Protein AF-A0A662M339-F1 (afdb_monomer)

Solvent-accessible surface area (backbone atoms only — not comparable to full-atom values): 14315 Å² total; per-residue (Å²): 111,75,65,61,54,50,52,54,52,52,52,55,53,62,61,65,71,72,78,80,86,76,86,78,78,81,74,83,90,78,71,87,79,79,63,96,84,63,51,62,46,76,46,75,59,43,72,46,66,84,52,94,49,76,92,44,42,73,56,30,72,44,71,45,84,53,46,79,44,78,48,84,68,86,78,83,66,76,61,42,63,67,88,77,40,90,59,43,75,54,50,43,66,75,68,61,62,47,78,69,49,51,51,40,26,27,59,68,73,49,72,90,76,88,90,74,91,72,92,55,83,61,52,63,57,49,53,36,50,75,71,70,43,88,83,85,87,58,71,64,61,56,54,51,51,48,53,52,51,53,50,53,51,52,50,53,44,40,65,74,61,42,45,66,50,50,52,52,51,42,49,54,50,25,53,49,22,48,51,45,36,75,68,45,80,52,69,68,61,22,53,50,20,49,50,44,29,52,54,31,48,52,50,58,49,54,78,65,50,79,58,96,83,60,82,74,88,66,90,77,85,81,80,94,81,76,88,128

Mean predicted aligned error: 14.95 Å

pLDDT: mean 80.79, std 17.43, range [31.91, 96.5]

Foldseek 3Di:
DVVVVVVVVVVVVVVVPPPDDDPPPPDPPDDPDDDPDFQKDKFDWDAADCDPDPVCNVVNPDTDDIDIDRDPDDDADALHDLVPVPCSVVVCVVQVDDPVQVVCCRGPVDGDDDPDDDPDPVVVVVVCVVSVHDDDDDVVSVVVVVVVVVVVVVVVCCVPPNLVVVLVVLVVQLVVLVVQLVPDPDPVSNVVSLVSNVVSVVVLVVSPDDDPPDPVPDDRDHDDDDRD

Nearest PDB structures (foldseek):
  8uc6-assembly2_B  TM=5.275E-01  e=3.591E+00  Homo sapiens
  4wyq-assembly2_D  TM=4.923E-01  e=5.920E+00  Homo sapiens
  8uc6-assembly1_C  TM=3.784E-01  e=5.224E+00  Homo sapiens

Structure (mmCIF, N/CA/C/O backbone):
data_AF-A0A662M339-F1
#
_entry.id   AF-A0A662M339-F1
#
loop_
_atom_site.group_PDB
_atom_site.id
_atom_site.type_symbol
_atom_site.label_atom_id
_atom_site.label_alt_id
_atom_site.label_comp_id
_atom_site.label_asym_id
_atom_site.label_entity_id
_atom_site.label_seq_id
_atom_site.pdbx_PDB_ins_code
_atom_site.Cartn_x
_atom_site.Cartn_y
_atom_site.Cartn_z
_atom_site.occupancy
_atom_site.B_iso_or_equiv
_atom_site.auth_seq_id
_atom_site.auth_comp_id
_atom_site.auth_asym_id
_atom_site.auth_atom_id
_atom_site.pdbx_PDB_model_num
ATOM 1 N N . MET A 1 1 ? -7.269 45.477 -34.936 1.00 54.53 1 MET A N 1
ATOM 2 C CA . MET A 1 1 ? -8.528 44.711 -35.100 1.00 54.53 1 MET A CA 1
ATOM 3 C C . MET A 1 1 ? -8.339 43.196 -35.084 1.00 54.53 1 MET A C 1
ATOM 5 O O . MET A 1 1 ? -9.058 42.550 -34.344 1.00 54.53 1 MET A O 1
ATOM 9 N N . ARG A 1 2 ? -7.387 42.602 -35.823 1.00 56.12 2 ARG A N 1
ATOM 10 C CA . ARG A 1 2 ? -7.238 41.129 -35.873 1.00 56.12 2 ARG A CA 1
ATOM 11 C C . ARG A 1 2 ? -6.727 40.486 -34.565 1.00 56.12 2 ARG A C 1
ATOM 13 O O . ARG A 1 2 ? -7.180 39.404 -34.222 1.00 56.12 2 ARG A O 1
ATOM 20 N N . ASN A 1 3 ? -5.869 41.179 -33.807 1.00 52.38 3 ASN A N 1
ATOM 21 C CA . ASN A 1 3 ? -5.369 40.688 -32.509 1.00 52.38 3 ASN A CA 1
ATOM 22 C C . ASN A 1 3 ? -6.372 40.872 -31.358 1.00 52.38 3 ASN A C 1
ATOM 24 O O . ASN A 1 3 ? -6.465 40.008 -30.500 1.00 52.38 3 ASN A O 1
ATOM 28 N N . GLU A 1 4 ? -7.165 41.945 -31.374 1.00 57.78 4 GLU A N 1
ATOM 29 C CA . GLU A 1 4 ? -8.228 42.195 -30.383 1.00 57.78 4 GLU A CA 1
ATOM 30 C C . GLU A 1 4 ? -9.306 41.099 -30.443 1.00 57.78 4 GLU A C 1
ATOM 32 O O . GLU A 1 4 ? -9.702 40.542 -29.424 1.00 57.78 4 GLU A O 1
ATOM 37 N N . ILE A 1 5 ? -9.712 40.712 -31.659 1.00 64.88 5 ILE A N 1
ATOM 38 C CA . ILE A 1 5 ? -10.701 39.648 -31.881 1.00 64.88 5 ILE A CA 1
ATOM 39 C C . ILE A 1 5 ? -10.140 38.281 -31.462 1.00 64.88 5 ILE A C 1
ATOM 41 O O . ILE A 1 5 ? -10.865 37.483 -30.875 1.00 64.88 5 ILE A O 1
ATOM 45 N N . ALA A 1 6 ? -8.851 38.019 -31.703 1.00 62.41 6 ALA A N 1
ATOM 46 C CA . ALA A 1 6 ? -8.208 36.769 -31.298 1.00 62.41 6 ALA A CA 1
ATOM 47 C C . ALA A 1 6 ? -8.104 36.631 -29.769 1.00 62.41 6 ALA A C 1
ATOM 49 O O . ALA A 1 6 ? -8.348 35.550 -29.242 1.00 62.41 6 ALA A O 1
ATOM 50 N N . VAL A 1 7 ? -7.810 37.721 -29.052 1.00 65.19 7 VAL A N 1
ATOM 51 C CA . VAL A 1 7 ? -7.752 37.730 -27.580 1.00 65.19 7 VAL A CA 1
ATOM 52 C C . VAL A 1 7 ? -9.146 37.536 -26.972 1.00 65.19 7 VAL A C 1
ATOM 54 O O . VAL A 1 7 ? -9.300 36.754 -26.037 1.00 65.19 7 VAL A O 1
ATOM 57 N N . ILE A 1 8 ? -10.181 38.154 -27.548 1.00 63.94 8 ILE A N 1
ATOM 58 C CA . ILE A 1 8 ? -11.574 37.970 -27.105 1.00 63.94 8 ILE A CA 1
ATOM 59 C C . ILE A 1 8 ? -12.057 36.530 -27.360 1.00 63.94 8 ILE A C 1
ATOM 61 O O . ILE A 1 8 ? -12.742 35.951 -26.512 1.00 63.94 8 ILE A O 1
ATOM 65 N N . LEU A 1 9 ? -11.659 35.909 -28.478 1.00 57.88 9 LEU A N 1
ATOM 66 C CA . LEU A 1 9 ? -11.984 34.506 -28.763 1.00 57.88 9 LEU A CA 1
ATOM 67 C C . LEU A 1 9 ? -11.265 33.538 -27.804 1.00 57.88 9 LEU A C 1
ATOM 69 O O . LEU A 1 9 ? -11.842 32.544 -27.375 1.00 57.88 9 LEU A O 1
ATOM 73 N N . LEU A 1 10 ? -10.019 33.842 -27.422 1.00 53.94 10 LEU A N 1
ATOM 74 C CA . LEU A 1 10 ? -9.241 33.000 -26.508 1.00 53.94 10 LEU A CA 1
ATOM 75 C C . LEU A 1 10 ? -9.761 33.082 -25.063 1.00 53.94 10 LEU A C 1
ATOM 77 O O . LEU A 1 10 ? -9.823 32.067 -24.375 1.00 53.94 10 LEU A O 1
ATOM 81 N N . ILE A 1 11 ? -10.200 34.266 -24.621 1.00 58.00 11 ILE A N 1
ATOM 82 C CA . ILE A 1 11 ? -10.791 34.468 -23.287 1.00 58.00 11 ILE A CA 1
ATOM 83 C C . ILE A 1 11 ? -12.167 33.790 -23.185 1.00 58.00 11 ILE A C 1
ATOM 85 O O . ILE A 1 11 ? -12.478 33.183 -22.163 1.00 58.00 11 ILE A O 1
ATOM 89 N N . THR A 1 12 ? -12.978 33.822 -24.247 1.00 56.16 12 THR A N 1
ATOM 90 C CA . THR A 1 12 ? -14.296 33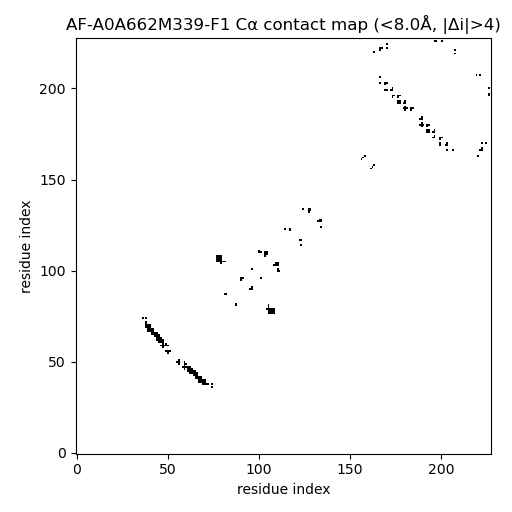.157 -24.256 1.00 56.16 12 THR A CA 1
ATOM 91 C C . THR A 1 12 ? -14.192 31.629 -24.288 1.00 56.16 12 THR A C 1
ATOM 93 O O . THR A 1 12 ? -14.999 30.957 -23.648 1.00 56.16 12 THR A O 1
ATOM 96 N N . ILE A 1 13 ? -13.161 31.072 -24.931 1.00 54.50 13 ILE A N 1
ATOM 97 C CA . ILE A 1 13 ? -12.879 29.627 -24.898 1.00 54.50 13 ILE A CA 1
ATOM 98 C C . ILE A 1 13 ? -12.344 29.192 -23.521 1.00 54.50 13 ILE A C 1
ATOM 100 O O . ILE A 1 13 ? -12.753 28.145 -23.024 1.00 54.50 13 ILE A O 1
ATOM 104 N N . LEU A 1 14 ? -11.508 30.007 -22.862 1.00 46.34 14 LEU A N 1
ATOM 105 C CA . LEU A 1 14 ? -10.947 29.677 -21.543 1.00 46.34 14 LEU A CA 1
ATOM 106 C C . LEU A 1 14 ? -11.997 29.719 -20.415 1.00 46.34 14 LEU A C 1
ATOM 108 O O . LEU A 1 14 ? -11.935 28.916 -19.488 1.00 46.34 14 LEU A O 1
ATOM 112 N N . VAL A 1 15 ? -12.994 30.608 -20.505 1.00 46.78 15 VAL A N 1
ATOM 113 C CA . VAL A 1 15 ? -14.100 30.685 -19.527 1.00 46.78 15 VAL A CA 1
ATOM 114 C C . VAL A 1 15 ? -15.151 29.585 -19.764 1.00 46.78 15 VAL A C 1
ATOM 116 O O . VAL A 1 15 ? -15.800 29.138 -18.819 1.00 46.78 15 VAL A O 1
ATOM 119 N N . GLY A 1 16 ? -15.283 29.082 -20.998 1.00 40.53 16 GLY A N 1
ATOM 120 C CA . GLY A 1 16 ? -16.224 28.011 -21.349 1.00 40.53 16 GLY A CA 1
ATOM 121 C C . GLY A 1 16 ? -15.855 26.621 -20.815 1.00 40.53 16 GLY A C 1
ATOM 122 O O . GLY A 1 16 ? -16.734 25.777 -20.656 1.00 40.53 16 GLY A O 1
ATOM 123 N N . THR A 1 17 ? -14.583 26.370 -20.488 1.00 43.75 17 THR A N 1
ATOM 124 C CA . THR A 1 17 ? -14.111 25.048 -20.028 1.00 43.75 17 THR A CA 1
ATOM 125 C C . THR A 1 17 ? -14.077 24.868 -18.508 1.00 43.75 17 THR A C 1
ATOM 127 O O . THR A 1 17 ? -13.712 23.796 -18.032 1.00 43.75 17 THR A O 1
ATOM 130 N N . SER A 1 18 ? -14.485 25.870 -17.724 1.00 36.75 18 SER A N 1
ATOM 131 C CA . SER A 1 18 ? -14.432 25.812 -16.251 1.00 36.75 18 SER A CA 1
ATOM 132 C C . SER A 1 18 ? -15.782 25.548 -15.574 1.00 36.75 18 SER A C 1
ATOM 134 O O . SER A 1 18 ? -15.865 25.587 -14.350 1.00 36.75 18 SER A O 1
ATOM 136 N N . ILE A 1 19 ? -16.837 25.232 -16.335 1.00 44.91 19 ILE A N 1
ATOM 137 C CA . ILE A 1 19 ? -18.172 24.933 -15.791 1.00 44.91 19 ILE A CA 1
ATOM 138 C C . ILE A 1 19 ? -18.569 23.494 -16.139 1.00 44.91 19 ILE A C 1
ATOM 140 O O . ILE A 1 19 ? -19.488 23.227 -16.906 1.00 44.91 19 ILE A O 1
ATOM 144 N N . SER A 1 20 ? -17.847 22.520 -15.598 1.00 46.12 20 SER A N 1
ATOM 145 C CA . SER A 1 20 ? -18.330 21.139 -15.517 1.00 46.12 20 SER A CA 1
ATOM 146 C C . SER A 1 20 ? -17.750 20.499 -14.272 1.00 46.12 20 SER A C 1
ATOM 148 O O . SER A 1 20 ? -16.651 19.956 -14.276 1.00 46.12 20 SER A O 1
ATOM 150 N N . GLY A 1 21 ? -18.495 20.631 -13.179 1.00 37.91 21 GLY A N 1
ATOM 151 C CA . GLY A 1 21 ? -18.088 20.082 -11.893 1.00 37.91 21 GLY A CA 1
ATOM 152 C C . GLY A 1 21 ? -18.953 20.485 -10.706 1.00 37.91 21 GLY A C 1
ATOM 153 O O . GLY A 1 21 ? -18.465 20.422 -9.589 1.00 37.91 21 GLY A O 1
ATOM 154 N N . CYS A 1 22 ? -20.213 20.877 -10.908 1.00 33.88 22 CYS A N 1
ATOM 155 C CA . CYS A 1 22 ? -21.191 20.890 -9.823 1.00 33.88 22 CYS A CA 1
ATOM 156 C C . CYS A 1 22 ? -22.258 19.852 -10.160 1.00 33.88 22 CYS A C 1
ATOM 158 O O . CYS A 1 22 ? -23.124 20.092 -11.000 1.00 33.88 22 CYS A O 1
ATOM 160 N N . ILE A 1 23 ? -22.191 18.684 -9.518 1.00 38.06 23 ILE A N 1
ATOM 161 C CA . ILE A 1 23 ? -23.363 17.815 -9.404 1.00 38.06 23 ILE A CA 1
ATOM 162 C C . ILE A 1 23 ? -24.330 18.577 -8.500 1.00 38.06 23 ILE A C 1
ATOM 164 O O . ILE A 1 23 ? -24.161 18.624 -7.284 1.00 38.06 23 ILE A O 1
ATOM 168 N N . GLN A 1 24 ? -25.306 19.253 -9.102 1.00 34.62 24 GLN A N 1
ATOM 169 C CA . GLN A 1 24 ? -26.370 19.904 -8.355 1.00 34.62 24 GLN A CA 1
ATOM 170 C C . GLN A 1 24 ? -27.294 18.805 -7.825 1.00 34.62 24 GLN A C 1
ATOM 172 O O . GLN A 1 24 ? -28.161 18.298 -8.537 1.00 34.62 24 GLN A O 1
ATOM 177 N N . GLN A 1 25 ? -27.082 18.402 -6.576 1.00 38.19 25 GLN A N 1
ATOM 178 C CA . GLN A 1 25 ? -27.980 17.495 -5.880 1.00 38.19 25 GLN A CA 1
ATOM 179 C C . GLN A 1 25 ? -29.257 18.277 -5.552 1.00 38.19 25 GLN A C 1
ATOM 181 O O . GLN A 1 25 ? -29.321 19.030 -4.581 1.00 38.19 25 GLN A O 1
ATOM 186 N N . LYS A 1 26 ? -30.271 18.169 -6.414 1.00 31.98 26 LYS A N 1
ATOM 187 C CA . LYS A 1 26 ? -31.590 18.747 -6.152 1.00 31.98 26 LYS A CA 1
ATOM 188 C C . LYS A 1 26 ? -32.323 17.828 -5.172 1.00 31.98 26 LYS A C 1
ATOM 190 O O . LYS A 1 26 ? -33.125 16.998 -5.578 1.00 31.98 26 LYS A O 1
ATOM 195 N N . GLY A 1 27 ? -31.990 17.944 -3.888 1.00 35.44 27 GLY A N 1
ATOM 196 C CA . GLY A 1 27 ? -32.821 17.396 -2.822 1.00 35.44 27 GLY A CA 1
ATOM 197 C C . GLY A 1 27 ? -34.130 18.177 -2.784 1.00 35.44 27 GLY A C 1
ATOM 198 O O . GLY A 1 27 ? -34.115 19.396 -2.610 1.00 35.44 27 GLY A O 1
ATOM 199 N N . GLU A 1 28 ? -35.257 17.504 -2.997 1.00 31.91 28 GLU A N 1
ATOM 200 C CA . GLU A 1 28 ? -36.572 18.082 -2.736 1.00 31.91 28 GLU A CA 1
ATOM 201 C C . GLU A 1 28 ? -36.688 18.377 -1.234 1.00 31.91 28 GLU A C 1
ATOM 203 O O . GLU A 1 28 ? -36.902 17.491 -0.410 1.00 31.91 28 GLU A O 1
ATOM 208 N N . THR A 1 29 ? -36.522 19.644 -0.856 1.00 36.31 29 THR A N 1
ATOM 209 C CA . THR A 1 29 ? -36.842 20.160 0.477 1.00 36.31 29 THR A CA 1
ATOM 210 C C . THR A 1 29 ? -38.359 20.275 0.615 1.00 36.31 29 THR A C 1
ATOM 212 O O . THR A 1 29 ? -38.948 21.344 0.484 1.00 36.31 29 THR A O 1
ATOM 215 N N . GLY A 1 30 ? -39.007 19.136 0.848 1.00 36.47 30 GLY A N 1
ATOM 216 C CA . GLY A 1 30 ? -40.461 19.016 0.932 1.00 36.47 30 GLY A CA 1
ATOM 217 C C . GLY A 1 30 ? -40.920 18.089 2.051 1.00 36.47 30 GLY A C 1
ATOM 218 O O . GLY A 1 30 ? -41.736 17.209 1.820 1.00 36.47 30 GLY A O 1
ATOM 219 N N . GLY A 1 31 ? -40.404 18.261 3.267 1.00 32.22 31 GLY A N 1
ATOM 220 C CA . GLY A 1 31 ? -40.877 17.523 4.437 1.00 32.22 31 GLY A CA 1
ATOM 221 C C . GLY A 1 31 ? -40.271 18.087 5.713 1.00 32.22 31 GLY A C 1
ATOM 222 O O . GLY A 1 31 ? -39.065 18.302 5.784 1.00 32.22 31 GLY A O 1
ATOM 223 N N . LYS A 1 32 ? -41.110 18.381 6.712 1.00 38.34 32 LYS A N 1
ATOM 224 C CA . LYS A 1 32 ? -40.668 18.831 8.038 1.00 38.34 32 LYS A CA 1
ATOM 225 C C . LYS A 1 32 ? -39.645 17.831 8.584 1.00 38.34 32 LYS A C 1
ATOM 227 O O . LYS A 1 32 ? -39.992 16.673 8.783 1.00 38.34 32 LYS A O 1
ATOM 232 N N . ILE A 1 33 ? -38.421 18.292 8.826 1.00 36.72 33 ILE A N 1
ATOM 233 C CA . ILE A 1 33 ? -37.365 17.519 9.487 1.00 36.72 33 ILE A CA 1
ATOM 234 C C . ILE A 1 33 ? -37.863 17.187 10.902 1.00 36.72 33 ILE A C 1
ATOM 236 O O . ILE A 1 33 ? -38.062 18.122 11.686 1.00 36.72 33 ILE A O 1
ATOM 240 N N . PRO A 1 34 ? -38.097 15.913 11.269 1.00 37.97 34 PRO A N 1
ATOM 241 C CA . PRO A 1 34 ? -38.247 15.563 12.663 1.00 37.97 34 PRO A CA 1
ATOM 242 C C . PRO A 1 34 ? -36.867 15.639 13.313 1.00 37.97 34 PRO A C 1
ATOM 244 O O . PRO A 1 34 ? -35.861 15.151 12.801 1.00 37.97 34 PRO A O 1
ATOM 247 N N . VAL A 1 35 ? -36.868 16.343 14.431 1.00 39.88 35 VAL A N 1
ATOM 248 C CA . VAL A 1 35 ? -35.756 16.625 15.328 1.00 39.88 35 VAL A CA 1
ATOM 249 C C . VAL A 1 35 ? -35.131 15.324 15.851 1.00 39.88 35 VAL A C 1
ATOM 251 O O . VAL A 1 35 ? -35.807 14.300 15.951 1.00 39.88 35 VAL A O 1
ATOM 254 N N . PHE A 1 36 ? -33.843 15.399 16.212 1.00 38.44 36 PHE A N 1
ATOM 255 C CA . PHE A 1 36 ? -33.143 14.459 17.097 1.00 38.44 36 PHE A CA 1
ATOM 256 C C . PHE A 1 36 ? -34.113 13.780 18.086 1.00 38.44 36 PHE A C 1
ATOM 258 O O . PHE A 1 36 ? -34.711 14.457 18.921 1.00 38.44 36 PHE A O 1
ATOM 265 N N . GLY A 1 37 ? -34.278 12.455 17.979 1.00 49.56 37 GLY A N 1
ATOM 266 C CA . GLY A 1 37 ? -35.082 11.658 18.918 1.00 49.56 37 GLY A CA 1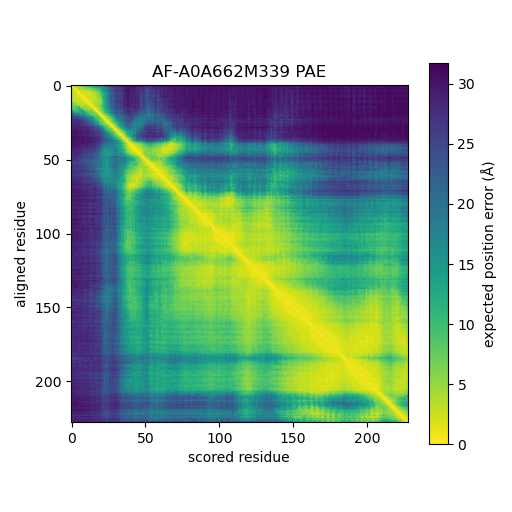
ATOM 267 C C . GLY A 1 37 ? -36.099 10.691 18.301 1.00 49.56 37 GLY A C 1
ATOM 268 O O . GLY A 1 37 ? -36.548 9.783 18.994 1.00 49.56 37 GLY A O 1
ATOM 269 N N . SER A 1 38 ? -36.443 10.805 17.015 1.00 53.03 38 SER A N 1
ATOM 270 C CA . SER A 1 38 ? -37.170 9.736 16.312 1.00 53.03 38 SER A CA 1
ATOM 271 C C . SER A 1 38 ? -36.162 8.754 15.718 1.00 53.03 38 SER A C 1
ATOM 273 O O . SER A 1 38 ? -35.329 9.177 14.921 1.00 53.03 38 SER A O 1
ATOM 275 N N . GLY A 1 39 ? -36.243 7.460 16.044 1.00 61.41 39 GLY A N 1
ATOM 276 C CA . GLY A 1 39 ? -35.391 6.393 15.486 1.00 61.41 39 GLY A CA 1
ATOM 277 C C . GLY A 1 39 ? -35.563 6.156 13.976 1.00 61.41 39 GLY A C 1
ATOM 278 O O . GLY A 1 39 ? -35.281 5.082 13.466 1.00 61.41 39 GLY A O 1
ATOM 279 N N . LEU A 1 40 ? -36.063 7.134 13.235 1.00 68.69 40 LEU A N 1
ATOM 280 C CA . LEU A 1 40 ? -36.396 7.023 11.831 1.00 68.69 40 LEU A CA 1
ATOM 281 C C . LEU A 1 40 ? -35.148 7.329 10.994 1.00 68.69 40 LEU A C 1
ATOM 283 O O . LEU A 1 40 ? -34.689 8.469 10.940 1.00 68.69 40 LEU A O 1
ATOM 287 N N . ILE A 1 41 ? -34.590 6.307 10.351 1.00 75.31 41 ILE A N 1
ATOM 288 C CA . ILE A 1 41 ? -33.499 6.445 9.386 1.00 75.31 41 ILE A CA 1
ATOM 289 C C . ILE A 1 41 ? -34.139 6.597 8.006 1.00 75.31 41 ILE A C 1
ATOM 291 O O . ILE A 1 41 ? -34.857 5.710 7.546 1.00 75.31 41 ILE A O 1
ATOM 295 N N . ILE A 1 42 ? -33.891 7.734 7.354 1.00 82.06 42 ILE A N 1
ATOM 296 C CA . ILE A 1 42 ? -34.410 8.036 6.016 1.00 82.06 42 ILE A CA 1
ATOM 297 C C . ILE A 1 42 ? -33.258 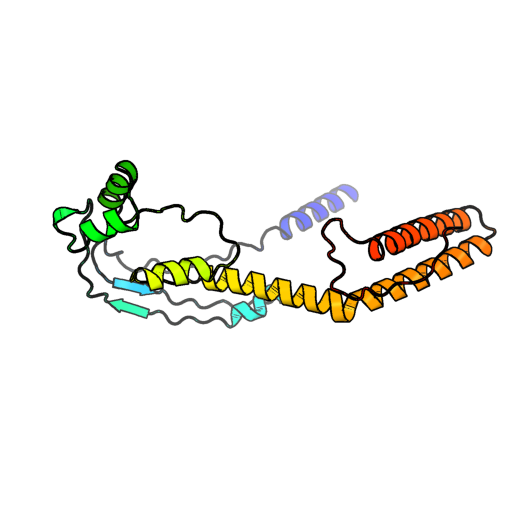7.937 5.019 1.00 82.06 42 ILE A C 1
ATOM 299 O O . ILE A 1 42 ? -32.397 8.818 4.953 1.00 82.06 42 ILE A O 1
ATOM 303 N N . ILE A 1 43 ? -33.257 6.869 4.228 1.00 84.12 43 ILE A N 1
ATOM 304 C CA . ILE A 1 43 ? -32.373 6.709 3.078 1.00 84.12 43 ILE A CA 1
ATOM 305 C C . ILE A 1 43 ? -33.098 7.313 1.881 1.00 84.12 43 ILE A C 1
ATOM 307 O O . ILE A 1 43 ? -34.110 6.794 1.413 1.00 84.12 43 ILE A O 1
ATOM 311 N N . HIS A 1 44 ? -32.602 8.448 1.401 1.00 84.31 44 HIS A N 1
ATOM 312 C CA . HIS A 1 44 ? -33.204 9.124 0.259 1.00 84.31 44 HIS A CA 1
ATOM 313 C C . HIS A 1 44 ? -32.896 8.351 -1.031 1.00 84.31 44 HIS A C 1
ATOM 315 O O . HIS A 1 44 ? -31.769 7.872 -1.190 1.00 84.31 44 HIS A O 1
ATOM 321 N N . PRO A 1 45 ? -33.857 8.247 -1.966 1.00 86.00 45 PRO A N 1
ATOM 322 C CA . PRO A 1 45 ? -33.592 7.638 -3.259 1.00 86.00 45 PRO A CA 1
ATOM 323 C C . PRO A 1 45 ? -32.518 8.438 -4.000 1.00 86.00 45 PRO A C 1
ATOM 325 O O . PRO A 1 45 ? -32.525 9.672 -3.995 1.00 86.00 45 PRO A O 1
ATOM 328 N N . VAL A 1 46 ? -31.610 7.732 -4.668 1.00 84.31 46 VAL A N 1
ATOM 329 C CA . VAL A 1 46 ? -30.573 8.343 -5.503 1.00 84.31 46 VAL A CA 1
ATOM 330 C C . VAL A 1 46 ? -30.678 7.754 -6.896 1.00 84.31 46 VAL A C 1
ATOM 332 O O . VAL A 1 46 ? -30.403 6.576 -7.105 1.00 84.31 46 VAL A O 1
ATOM 335 N N . ASN A 1 47 ? -31.034 8.601 -7.858 1.00 80.25 47 ASN A N 1
ATOM 336 C CA . ASN A 1 47 ? -30.966 8.269 -9.274 1.00 80.25 47 ASN A CA 1
ATOM 337 C C . ASN A 1 47 ? -29.886 9.132 -9.912 1.00 80.25 47 ASN A C 1
ATOM 339 O O . ASN A 1 47 ? -29.991 10.362 -9.924 1.00 80.25 47 ASN A O 1
ATOM 343 N N . ALA A 1 48 ? -28.852 8.493 -10.450 1.00 76.88 48 ALA A N 1
ATOM 344 C CA . ALA A 1 48 ? -27.897 9.200 -11.282 1.00 76.88 48 ALA A CA 1
ATOM 345 C C . ALA A 1 48 ? -28.570 9.650 -12.590 1.00 76.88 48 ALA A C 1
ATOM 347 O O . ALA A 1 48 ? -29.421 8.958 -13.149 1.00 76.88 48 ALA A O 1
ATOM 348 N N . THR A 1 49 ? -28.207 10.835 -13.080 1.00 73.19 49 THR A N 1
ATOM 349 C CA . THR A 1 49 ? -28.692 11.330 -14.373 1.00 73.19 49 THR A CA 1
ATOM 350 C C . THR A 1 49 ? -27.792 10.828 -15.499 1.00 73.19 49 THR A C 1
ATOM 352 O O . THR A 1 49 ? -26.586 10.641 -15.324 1.00 73.19 49 THR A O 1
ATOM 355 N N . CYS A 1 50 ? -28.386 10.579 -16.668 1.00 64.62 50 CYS A N 1
ATOM 356 C CA . CYS A 1 50 ? -27.646 10.175 -17.860 1.00 64.62 50 CYS A CA 1
ATOM 357 C C . CYS A 1 50 ? -26.613 11.246 -18.230 1.00 64.62 50 CYS A C 1
ATOM 359 O O . CYS A 1 50 ? -26.913 12.439 -18.242 1.00 64.62 50 CYS A O 1
ATOM 361 N N . THR A 1 51 ? -25.399 10.811 -18.552 1.00 74.69 51 THR A N 1
ATOM 362 C CA . THR A 1 51 ? -24.269 11.687 -18.869 1.00 74.69 51 THR A CA 1
ATOM 363 C C . THR A 1 51 ? -23.634 11.259 -20.182 1.00 74.69 51 THR A C 1
ATOM 365 O O . THR A 1 51 ? -23.393 10.076 -20.411 1.00 74.69 51 THR A O 1
ATOM 368 N N . SER A 1 52 ? -23.363 12.228 -21.055 1.00 77.00 52 SER A N 1
ATOM 369 C CA . SER A 1 52 ? -22.615 12.020 -22.299 1.00 77.00 52 SER A CA 1
ATOM 370 C C . SER A 1 52 ? -21.106 11.903 -22.064 1.00 77.00 52 SER A C 1
ATOM 372 O O . SER A 1 52 ? -20.360 11.600 -22.993 1.00 77.00 52 SER A O 1
ATOM 374 N N . ASN A 1 53 ? -20.639 12.136 -20.832 1.00 80.00 53 ASN A N 1
ATOM 375 C CA . ASN A 1 53 ? -19.234 12.008 -20.481 1.00 80.00 53 ASN A CA 1
ATOM 376 C C . ASN A 1 53 ? -18.906 10.537 -20.147 1.00 80.00 53 ASN A C 1
ATOM 378 O O . ASN A 1 53 ? -19.409 10.016 -19.145 1.00 80.00 53 ASN A O 1
ATOM 382 N N . PRO A 1 54 ? -18.022 9.874 -20.920 1.00 79.31 54 PRO A N 1
ATOM 383 C CA . PRO A 1 54 ? -17.719 8.453 -20.750 1.00 79.31 54 PRO A CA 1
ATOM 384 C C . PRO A 1 54 ? -17.146 8.115 -19.367 1.00 79.31 54 PRO A C 1
ATOM 386 O O . PRO A 1 54 ? -17.374 7.014 -18.872 1.00 79.31 54 PRO A O 1
ATOM 389 N N . LYS A 1 55 ? -16.488 9.069 -18.690 1.00 77.69 55 LYS A N 1
ATOM 390 C CA . LYS A 1 55 ? -15.976 8.892 -17.321 1.00 77.69 55 LYS A CA 1
ATOM 391 C C . LYS A 1 55 ? -17.084 8.570 -16.311 1.00 77.69 55 LYS A C 1
ATOM 393 O O . LYS A 1 55 ? -16.838 7.877 -15.331 1.00 77.69 55 LYS A O 1
ATOM 398 N N . TYR A 1 56 ? -18.295 9.071 -16.544 1.00 81.56 56 TYR A N 1
ATOM 399 C CA . TYR A 1 56 ? -19.432 8.931 -15.633 1.00 81.56 56 TYR A CA 1
ATOM 400 C 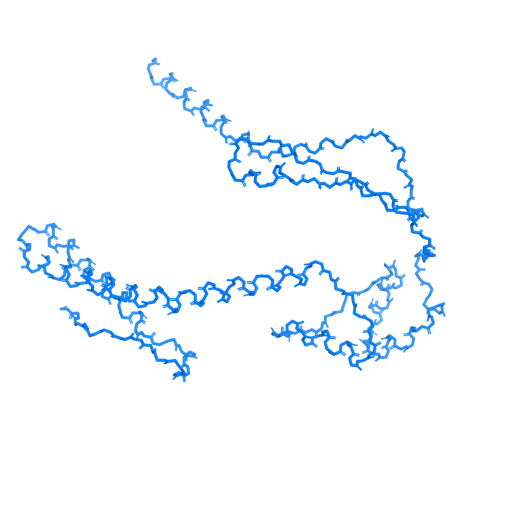C . TYR A 1 56 ? -20.510 7.975 -16.168 1.00 81.56 56 TYR A C 1
ATOM 402 O O . TYR A 1 56 ? -21.561 7.829 -15.546 1.00 81.56 56 TYR A O 1
ATOM 410 N N . ALA A 1 57 ? -20.256 7.294 -17.292 1.00 81.69 57 ALA A N 1
ATOM 411 C CA . ALA A 1 57 ? -21.225 6.406 -17.931 1.00 81.69 57 ALA A CA 1
ATOM 412 C C . ALA A 1 57 ? -21.691 5.283 -16.991 1.00 81.69 57 ALA A C 1
ATOM 414 O O . ALA A 1 57 ? -22.887 5.034 -16.886 1.00 81.69 57 ALA A O 1
ATOM 415 N N . ILE A 1 58 ? -20.776 4.663 -16.238 1.00 80.25 58 ILE A N 1
ATOM 416 C CA . ILE A 1 58 ? -21.121 3.604 -15.273 1.00 80.25 58 ILE A CA 1
ATOM 417 C C . ILE A 1 58 ? -21.967 4.159 -14.121 1.00 80.25 58 ILE A C 1
ATOM 419 O O . ILE A 1 58 ? -22.956 3.543 -13.731 1.00 80.25 58 ILE A O 1
ATOM 423 N N . ALA A 1 59 ? -21.629 5.350 -13.620 1.00 81.06 59 ALA A N 1
ATOM 424 C CA . ALA A 1 59 ? -22.375 5.983 -12.538 1.00 81.06 59 ALA A CA 1
ATOM 425 C C . ALA A 1 59 ? -23.830 6.274 -12.936 1.00 81.06 59 ALA A C 1
ATOM 427 O O . ALA A 1 59 ? -24.703 6.218 -12.081 1.00 81.06 59 ALA A O 1
ATOM 428 N N . SER A 1 60 ? -24.107 6.517 -14.224 1.00 83.19 60 SER A N 1
ATOM 429 C CA . SER A 1 60 ? -25.465 6.782 -14.721 1.00 83.19 60 SER A CA 1
ATOM 430 C C . SER A 1 60 ? -26.437 5.603 -14.585 1.00 83.19 60 SER A C 1
ATOM 432 O O . SER A 1 60 ? -27.647 5.812 -14.590 1.00 83.19 60 SER A O 1
ATOM 434 N N . TYR A 1 61 ? -25.921 4.382 -14.407 1.00 81.81 61 TYR A N 1
ATOM 435 C CA . TYR A 1 61 ? -26.730 3.186 -14.156 1.00 81.81 61 TYR A CA 1
ATOM 436 C C . TYR A 1 61 ? -27.011 2.950 -12.666 1.00 81.81 61 TYR A C 1
ATOM 438 O O . TYR A 1 61 ? -27.760 2.036 -12.325 1.00 81.81 61 TYR A O 1
ATOM 446 N N . TYR A 1 62 ? -26.420 3.746 -11.768 1.00 85.50 62 TYR A N 1
ATOM 447 C CA . TYR A 1 62 ? -26.653 3.610 -10.335 1.00 85.50 62 TYR A CA 1
A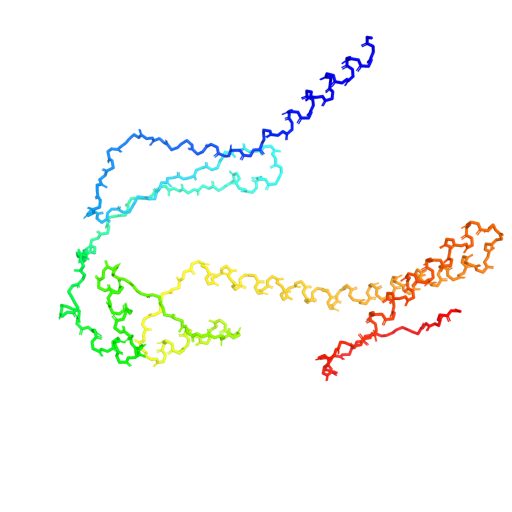TOM 448 C C . TYR A 1 62 ? -28.052 4.115 -9.964 1.00 85.50 62 TYR A C 1
ATOM 450 O O . TYR A 1 62 ? -28.384 5.292 -10.151 1.00 85.50 62 TYR A O 1
ATOM 458 N N . LYS A 1 63 ? -28.855 3.208 -9.406 1.00 86.19 63 LYS A N 1
ATOM 459 C CA . LYS A 1 63 ? -30.183 3.477 -8.861 1.00 86.19 63 LYS A CA 1
ATOM 460 C C . LYS A 1 63 ? -30.247 2.929 -7.439 1.00 86.19 63 LYS A C 1
ATOM 462 O O . LYS A 1 63 ? -30.069 1.729 -7.239 1.00 86.19 63 LYS A O 1
ATOM 467 N N . LEU A 1 64 ? -30.529 3.799 -6.478 1.00 86.50 64 LEU A N 1
ATOM 468 C CA . LEU A 1 64 ? -30.842 3.430 -5.103 1.00 86.50 64 LEU A CA 1
ATOM 469 C C . LEU A 1 64 ? -32.308 3.756 -4.839 1.00 86.50 64 LEU A C 1
ATOM 471 O O . LEU A 1 64 ? -32.723 4.913 -4.949 1.00 86.50 64 LEU A O 1
ATOM 475 N N . GLU A 1 65 ? -33.091 2.739 -4.494 1.00 87.31 65 GLU A N 1
ATOM 476 C CA . GLU A 1 65 ? -34.454 2.949 -4.017 1.00 87.31 65 GLU A CA 1
ATOM 477 C C . GLU A 1 65 ? -34.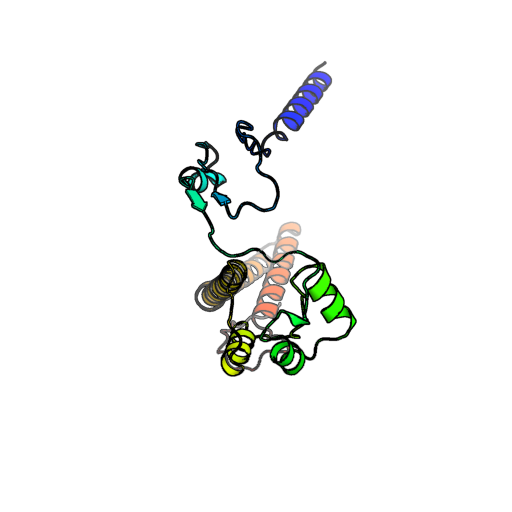394 3.474 -2.583 1.00 87.31 65 GLU A C 1
ATOM 479 O O . GLU A 1 65 ? -33.597 3.009 -1.771 1.00 87.31 65 GLU A O 1
ATOM 484 N N . GLY A 1 66 ? -35.171 4.518 -2.300 1.00 86.81 66 GLY A N 1
ATOM 485 C CA . GLY A 1 66 ? -35.199 5.107 -0.970 1.00 86.81 66 GLY A CA 1
ATOM 486 C C . GLY A 1 66 ? -35.893 4.173 0.009 1.00 86.81 66 GLY A C 1
ATOM 487 O O . GLY A 1 66 ? -36.911 3.569 -0.328 1.00 86.81 66 GLY A O 1
ATOM 488 N N . GLU A 1 67 ? -35.377 4.102 1.229 1.00 86.94 67 GLU A N 1
ATOM 489 C CA . GLU A 1 67 ? -35.956 3.300 2.300 1.00 86.94 67 GLU A CA 1
ATOM 490 C C . GLU A 1 67 ? -36.157 4.141 3.554 1.00 86.94 67 GLU A C 1
ATOM 492 O O . GLU A 1 67 ? -35.340 4.990 3.917 1.00 86.94 67 GLU A O 1
ATOM 497 N N . VAL A 1 68 ? -37.271 3.887 4.235 1.00 85.00 68 VAL A N 1
ATOM 498 C CA . VAL A 1 68 ? -37.579 4.484 5.531 1.00 85.00 68 VAL A CA 1
ATOM 499 C C . VAL A 1 68 ? -37.553 3.372 6.562 1.00 85.00 68 VAL A C 1
ATOM 501 O O . VAL A 1 68 ? -38.435 2.516 6.594 1.00 85.00 68 VAL A O 1
ATOM 504 N N . ILE A 1 69 ? -36.532 3.391 7.409 1.00 84.31 69 ILE A N 1
ATOM 505 C CA . ILE A 1 69 ? -36.313 2.375 8.430 1.00 84.31 69 ILE A CA 1
ATOM 506 C C . ILE A 1 69 ? -36.718 2.969 9.776 1.00 84.31 69 ILE A C 1
ATOM 508 O O . ILE A 1 69 ? -36.134 3.946 10.242 1.00 84.31 69 ILE A O 1
ATOM 512 N N . ASN A 1 70 ? -37.719 2.371 10.421 1.00 81.19 70 ASN A N 1
ATOM 513 C CA . ASN A 1 70 ? -38.113 2.745 11.775 1.00 81.19 70 ASN A CA 1
ATOM 514 C C . ASN A 1 70 ? -37.291 1.945 12.798 1.00 81.19 70 ASN A C 1
ATOM 516 O O . ASN A 1 70 ? -37.641 0.817 13.148 1.00 81.19 70 ASN A O 1
ATOM 520 N N . SER A 1 71 ? -36.183 2.514 13.269 1.00 72.38 71 SER A N 1
ATOM 521 C CA . SER A 1 71 ? -35.392 1.943 14.357 1.00 72.38 71 SER A CA 1
ATOM 522 C C . SER A 1 71 ? -36.181 2.025 15.660 1.00 72.38 71 SER A C 1
ATOM 524 O O . SER A 1 71 ? -36.489 3.104 16.159 1.00 72.38 71 SER A O 1
ATOM 526 N N . SER A 1 72 ? -36.489 0.861 16.228 1.00 74.38 72 SER A N 1
ATOM 527 C CA . SER A 1 72 ? -37.141 0.740 17.540 1.00 74.38 72 SER A CA 1
ATOM 528 C C . SER A 1 72 ? -36.127 0.622 18.685 1.00 74.38 72 SER A C 1
ATOM 530 O O . SER A 1 72 ? -36.470 0.154 19.769 1.00 74.38 72 SER A O 1
ATOM 532 N N . VAL A 1 73 ? -34.864 0.995 18.449 1.00 73.31 73 VAL A N 1
ATOM 533 C CA . VAL A 1 73 ? -33.806 0.892 19.458 1.00 73.31 73 VAL A CA 1
ATOM 534 C C . VAL A 1 73 ? -33.940 2.046 20.463 1.00 73.31 73 VAL A C 1
ATOM 536 O O . VAL A 1 73 ? -33.971 3.206 20.035 1.00 73.31 73 VAL A O 1
ATOM 539 N N . PRO A 1 74 ? -33.998 1.764 21.781 1.00 73.12 74 PRO A N 1
ATOM 540 C CA . PRO A 1 74 ? -33.987 2.794 22.815 1.00 73.12 74 PRO A CA 1
ATOM 541 C C . PRO A 1 74 ? -32.769 3.709 22.656 1.00 73.12 74 PRO A C 1
ATOM 543 O O . PRO A 1 74 ? -31.638 3.237 22.558 1.00 73.12 74 PRO A O 1
ATOM 546 N N . GLN A 1 75 ? -33.000 5.019 22.607 1.00 74.38 75 GLN A N 1
ATOM 547 C CA . GLN A 1 75 ? -31.932 6.011 22.487 1.00 74.38 75 GLN A CA 1
ATOM 548 C C . GLN A 1 75 ? -31.410 6.379 23.878 1.00 74.38 75 GLN A C 1
ATOM 550 O O . GLN A 1 75 ? -32.199 6.695 24.771 1.00 74.38 75 GLN A O 1
ATOM 555 N N . TYR A 1 76 ? -30.089 6.385 24.050 1.00 79.25 76 TYR A N 1
ATOM 556 C CA . TYR A 1 76 ? -29.461 6.936 25.249 1.00 79.25 76 TYR A CA 1
ATOM 557 C C . TYR A 1 76 ? -29.472 8.465 25.191 1.00 79.25 76 TYR A C 1
ATOM 559 O O . TYR A 1 76 ? -29.224 9.061 24.143 1.00 79.25 76 TYR A O 1
ATOM 567 N N . GLN A 1 77 ? -29.758 9.103 26.326 1.00 85.12 77 GLN A N 1
ATOM 568 C CA . GLN A 1 77 ? -29.630 10.551 26.470 1.00 85.12 77 GLN A CA 1
ATOM 569 C C . GLN A 1 77 ? -28.191 10.894 26.858 1.00 85.12 77 GLN A C 1
ATOM 571 O O . GLN A 1 77 ? -27.589 10.212 27.686 1.00 85.12 77 GLN A O 1
ATOM 576 N N . LEU A 1 78 ? -27.646 11.948 26.250 1.00 88.94 78 LEU A N 1
ATOM 577 C CA . LEU A 1 78 ? -26.336 12.484 26.607 1.00 88.94 78 LEU A CA 1
ATOM 578 C C . LEU A 1 78 ? -26.488 13.641 27.609 1.00 88.94 78 LEU A C 1
ATOM 580 O O . LEU A 1 78 ? -27.435 14.423 27.484 1.00 88.94 78 LEU A O 1
ATOM 584 N N . PRO A 1 79 ? -25.545 13.816 28.552 1.00 89.81 79 PRO A N 1
ATOM 585 C CA . PRO A 1 79 ? -24.395 12.951 28.824 1.00 89.81 79 PRO A CA 1
ATOM 586 C C . PRO A 1 79 ? -24.811 11.611 29.451 1.00 89.81 79 PRO A C 1
ATOM 588 O O . PRO A 1 79 ? -25.724 11.560 30.269 1.00 89.81 79 PRO A O 1
ATOM 591 N N . LEU A 1 80 ? -24.115 10.543 29.068 1.00 89.75 80 LEU A N 1
ATOM 592 C CA . LEU A 1 80 ? -24.391 9.176 29.494 1.00 89.75 80 LEU A CA 1
ATOM 593 C C . LEU A 1 80 ? -24.190 9.025 31.008 1.00 89.75 80 LEU A C 1
ATOM 595 O O . LEU A 1 80 ? -23.180 9.477 31.558 1.00 89.75 80 LEU A O 1
ATOM 599 N N . ASP A 1 81 ? -25.117 8.349 31.680 1.00 89.50 81 ASP A N 1
ATOM 600 C CA . ASP A 1 81 ? -24.850 7.864 33.028 1.00 89.50 81 ASP A CA 1
ATOM 601 C C . ASP A 1 81 ? -24.043 6.564 32.938 1.00 89.50 81 ASP A C 1
ATOM 603 O O . ASP A 1 81 ? -24.529 5.552 32.436 1.00 89.50 81 ASP A O 1
ATOM 607 N N . LEU A 1 82 ? -22.777 6.609 33.361 1.00 85.69 82 LEU A N 1
ATOM 608 C CA . LEU A 1 82 ? -21.886 5.449 33.300 1.00 85.69 82 LEU A CA 1
ATOM 609 C C . LEU A 1 82 ? -22.277 4.377 34.328 1.00 85.69 82 LEU A C 1
ATOM 611 O O . LEU A 1 82 ? -21.929 3.215 34.126 1.00 85.69 82 LEU A O 1
ATOM 615 N N . ASP A 1 83 ? -23.019 4.748 35.377 1.00 86.88 83 ASP A N 1
ATOM 616 C CA . ASP A 1 83 ? -23.506 3.811 36.392 1.00 86.88 83 ASP A CA 1
ATOM 617 C C . ASP A 1 83 ? -24.677 2.958 35.862 1.00 86.88 83 ASP A C 1
ATOM 619 O O . ASP A 1 83 ? -24.839 1.805 36.268 1.00 86.88 83 ASP A O 1
ATOM 623 N N . ASP A 1 84 ? -25.431 3.470 34.880 1.00 87.19 84 ASP A N 1
ATOM 624 C CA . ASP A 1 84 ? -26.499 2.736 34.184 1.00 87.19 84 ASP A CA 1
ATOM 625 C C . ASP A 1 84 ? -25.956 1.742 33.132 1.00 87.19 84 ASP A C 1
ATOM 627 O O . ASP A 1 84 ? -26.682 0.877 32.623 1.00 87.19 84 ASP A O 1
ATOM 631 N N . VAL A 1 85 ? -24.666 1.829 32.783 1.00 86.94 85 VAL A N 1
ATOM 632 C CA . VAL A 1 85 ? -24.037 0.975 31.766 1.00 86.94 85 VAL A CA 1
ATOM 633 C C . VAL A 1 85 ? -23.578 -0.344 32.389 1.00 86.94 85 VAL A C 1
ATOM 635 O O . VAL A 1 85 ? -22.517 -0.454 33.003 1.00 86.94 85 VAL A O 1
ATOM 638 N N . THR A 1 86 ? -24.362 -1.396 32.150 1.00 87.69 86 THR A N 1
ATOM 639 C CA . THR A 1 86 ? -24.160 -2.743 32.727 1.00 87.69 86 THR A CA 1
ATOM 640 C C . THR A 1 86 ? -22.741 -3.317 32.598 1.00 87.69 86 THR A C 1
ATOM 642 O O . THR A 1 86 ? -22.275 -4.013 33.500 1.00 87.69 86 THR A O 1
ATOM 645 N N . ASN A 1 87 ? -22.031 -3.044 31.500 1.00 88.25 87 ASN A N 1
ATOM 646 C CA . ASN A 1 87 ? -20.705 -3.594 31.211 1.00 88.25 87 ASN A CA 1
ATOM 647 C C . ASN A 1 87 ? -19.550 -2.589 31.383 1.00 88.25 87 ASN A C 1
ATOM 649 O O . ASN A 1 87 ? -18.422 -2.909 30.998 1.00 88.25 87 ASN A O 1
ATOM 653 N N . MET A 1 88 ? -19.781 -1.418 31.991 1.00 88.75 88 MET A N 1
ATOM 654 C CA . MET A 1 88 ? -18.772 -0.353 32.093 1.00 88.75 88 MET A CA 1
ATOM 655 C C . MET A 1 88 ? -17.494 -0.812 32.806 1.00 88.75 88 MET A C 1
ATOM 657 O O . MET A 1 88 ? -16.388 -0.605 32.314 1.00 88.75 88 MET A O 1
ATOM 661 N N . ASN A 1 89 ? -17.642 -1.553 33.910 1.00 86.12 89 ASN A N 1
ATOM 662 C CA . ASN A 1 89 ? -16.513 -2.107 34.663 1.00 86.12 89 ASN A CA 1
ATOM 663 C C . ASN A 1 89 ? -15.626 -3.046 33.830 1.00 86.12 89 ASN A C 1
ATOM 665 O O . ASN A 1 89 ? -14.430 -3.147 34.094 1.00 86.12 89 ASN A O 1
ATOM 669 N N . ASN A 1 90 ? -16.198 -3.762 32.856 1.00 87.75 90 ASN A N 1
ATOM 670 C CA . ASN A 1 90 ? -15.424 -4.617 31.959 1.00 87.75 90 ASN A CA 1
ATOM 671 C C . ASN A 1 90 ? -14.691 -3.765 30.913 1.00 87.75 90 ASN A C 1
ATOM 673 O O . ASN A 1 90 ? -13.495 -3.939 30.708 1.00 87.75 90 ASN A O 1
ATOM 677 N N . ILE A 1 91 ? -15.380 -2.781 30.326 1.00 86.88 91 ILE A N 1
ATOM 678 C CA . ILE A 1 91 ? -14.807 -1.860 29.334 1.00 86.88 91 ILE A CA 1
ATOM 679 C C . ILE A 1 91 ? -13.599 -1.113 29.916 1.00 86.88 91 ILE A C 1
ATOM 681 O O . ILE A 1 91 ? -12.527 -1.137 29.312 1.00 86.88 91 ILE A O 1
ATOM 685 N N . THR A 1 92 ? -13.723 -0.513 31.105 1.00 85.50 92 THR A N 1
ATOM 686 C CA . THR A 1 92 ? -12.609 0.219 31.735 1.00 85.50 92 THR A CA 1
ATOM 687 C C . THR A 1 92 ? -11.414 -0.691 32.016 1.00 85.50 92 THR A C 1
ATOM 689 O O . THR A 1 92 ? -10.273 -0.265 31.853 1.00 85.50 92 THR A O 1
ATOM 692 N N . LYS A 1 93 ? -11.651 -1.955 32.394 1.00 85.88 93 LYS A N 1
ATOM 693 C CA . LYS A 1 93 ? -10.577 -2.925 32.654 1.00 85.88 93 LYS A CA 1
ATOM 694 C C . LYS A 1 93 ? -9.882 -3.395 31.383 1.00 85.88 93 LYS A C 1
ATOM 696 O O . LYS A 1 93 ? -8.667 -3.516 31.395 1.00 85.88 93 LYS A O 1
ATOM 701 N N . VAL A 1 94 ? -10.633 -3.676 30.318 1.00 88.44 94 VAL A N 1
ATOM 702 C CA . VAL A 1 94 ? -10.070 -4.226 29.076 1.00 88.44 94 VAL A CA 1
ATOM 703 C C . VAL A 1 94 ? -9.343 -3.154 28.267 1.00 88.44 94 VAL A C 1
ATOM 705 O O . VAL A 1 94 ? -8.279 -3.422 27.716 1.00 88.44 94 VAL A O 1
ATOM 708 N N . PHE A 1 95 ? -9.886 -1.936 28.214 1.00 89.44 95 PHE A N 1
ATOM 709 C CA . PHE A 1 95 ? -9.327 -0.846 27.410 1.00 89.44 95 PHE A CA 1
ATOM 710 C C . PHE A 1 95 ? -8.469 0.144 28.200 1.00 89.44 95 PHE A C 1
ATOM 712 O O . PHE A 1 95 ? -7.905 1.054 27.599 1.00 89.44 95 PHE A O 1
ATOM 719 N N . HIS A 1 96 ? -8.369 -0.012 29.526 1.00 90.38 96 HIS A N 1
ATOM 720 C CA . HIS A 1 96 ? -7.581 0.862 30.402 1.00 90.38 96 HIS A CA 1
ATOM 721 C C . HIS A 1 96 ? -7.867 2.357 30.162 1.00 90.38 96 HIS A C 1
ATOM 723 O O . HIS A 1 96 ? -6.950 3.159 29.977 1.00 90.38 96 HIS A O 1
ATOM 729 N N . LEU A 1 97 ? -9.154 2.727 30.132 1.00 90.62 97 LEU A N 1
ATOM 730 C CA . LEU A 1 97 ? -9.574 4.094 29.819 1.00 90.62 97 LEU A CA 1
ATOM 731 C C . LEU A 1 97 ? -8.984 5.096 30.817 1.00 90.62 97 LEU A C 1
ATOM 733 O O . LEU A 1 97 ? -9.102 4.946 32.031 1.00 90.62 97 LEU A O 1
ATOM 737 N N . SER A 1 98 ? -8.375 6.156 30.295 1.00 91.56 98 SER A N 1
ATOM 738 C CA . SER A 1 98 ? -7.956 7.298 31.106 1.00 91.56 98 SER A CA 1
ATOM 739 C C . SER A 1 98 ? -9.155 8.158 31.521 1.00 91.56 98 SER A C 1
ATOM 741 O O . SER A 1 98 ? -10.190 8.190 30.856 1.00 91.56 98 SER A O 1
ATOM 743 N N . THR A 1 99 ? -8.996 8.961 32.574 1.00 92.00 99 THR A N 1
ATOM 744 C CA . THR A 1 99 ? -10.058 9.859 33.062 1.00 92.00 99 THR A CA 1
ATOM 745 C C . THR A 1 99 ? -10.530 10.869 32.004 1.00 92.00 99 THR A C 1
ATOM 747 O O . THR A 1 99 ? -11.673 11.321 32.038 1.00 92.00 99 THR A O 1
ATOM 750 N N . SER A 1 100 ? -9.671 11.263 31.056 1.00 93.06 100 SER A N 1
ATOM 751 C CA . SER A 1 100 ? -10.072 12.121 29.932 1.00 93.06 100 SER A CA 1
ATOM 752 C C . SER A 1 100 ? -10.930 11.364 28.915 1.00 93.06 100 SER A C 1
ATOM 754 O O . SER A 1 100 ? -11.932 11.904 28.451 1.00 93.06 100 SER A O 1
ATOM 756 N N . GLN A 1 101 ? -10.585 10.111 28.612 1.00 93.31 101 GLN A N 1
ATOM 757 C CA . GLN A 1 101 ? -11.357 9.241 27.723 1.00 93.31 101 GLN A CA 1
ATOM 758 C C . GLN A 1 101 ? -12.727 8.889 28.310 1.00 93.31 101 GLN A C 1
ATOM 760 O O . GLN A 1 101 ? -13.719 8.933 27.588 1.00 93.31 101 GLN A O 1
ATOM 765 N N . GLU A 1 102 ? -12.818 8.642 29.618 1.00 91.56 102 GLU A N 1
ATOM 766 C CA . GLU A 1 102 ? -14.102 8.425 30.300 1.00 91.56 102 GLU A CA 1
ATOM 767 C C . GLU A 1 102 ? -15.014 9.658 30.224 1.00 91.56 102 GLU A C 1
ATOM 769 O O . GLU A 1 102 ? -16.214 9.535 29.978 1.00 91.56 102 GLU A O 1
ATOM 774 N N . LYS A 1 103 ? -14.456 10.871 30.359 1.00 93.19 103 LYS A N 1
ATOM 775 C CA . LYS A 1 103 ? -15.219 12.119 30.177 1.00 93.19 103 LYS A CA 1
ATOM 776 C C . LYS A 1 103 ? -15.729 12.283 28.745 1.00 93.19 103 LYS A C 1
ATOM 778 O O . LYS A 1 103 ? -16.856 12.735 28.558 1.00 93.19 103 LYS A O 1
ATOM 783 N N . LEU A 1 104 ? -14.919 11.930 27.744 1.00 94.50 104 LEU A N 1
ATOM 784 C CA . LEU A 1 104 ? -15.343 11.955 26.340 1.00 94.50 104 LEU A CA 1
ATOM 785 C C . LEU A 1 104 ? -16.458 10.941 26.083 1.00 94.50 104 LEU A C 1
ATOM 787 O O . LEU A 1 104 ? -17.460 11.301 25.472 1.00 94.50 104 LEU A O 1
ATOM 791 N N . LEU A 1 105 ? -16.326 9.726 26.618 1.00 92.69 105 LEU A N 1
ATOM 792 C CA . LEU A 1 105 ? -17.360 8.699 26.532 1.00 92.69 105 LEU A CA 1
ATOM 793 C C . LEU A 1 105 ? -18.670 9.169 27.176 1.00 92.69 105 LEU A C 1
ATOM 795 O O . LEU A 1 105 ? -19.726 9.044 26.566 1.00 92.69 105 LEU A O 1
ATOM 799 N N . LYS A 1 106 ? -18.600 9.780 28.364 1.00 92.88 106 LYS A N 1
ATOM 800 C CA . LYS A 1 106 ? -19.764 10.351 29.051 1.00 92.88 106 LYS A CA 1
ATOM 801 C C . LYS A 1 106 ? -20.452 11.434 28.219 1.00 92.88 106 LYS A C 1
ATOM 803 O O . LYS A 1 106 ? -21.669 11.425 28.081 1.00 92.88 106 LYS A O 1
ATOM 808 N N . ASN A 1 107 ? -19.690 12.365 27.655 1.00 94.00 107 ASN A N 1
ATOM 809 C CA . ASN A 1 107 ? -20.265 13.513 26.955 1.00 94.00 107 ASN A CA 1
ATOM 810 C C . ASN A 1 107 ? -20.761 13.177 25.543 1.00 94.00 107 ASN A C 1
ATOM 812 O O . ASN A 1 107 ? -21.768 13.733 25.115 1.00 94.00 107 ASN A O 1
ATOM 816 N N . ASN A 1 108 ? -20.065 12.286 24.833 1.00 93.31 108 ASN A N 1
ATOM 817 C CA . ASN A 1 108 ? -20.304 12.018 23.413 1.00 93.31 108 ASN A CA 1
ATOM 818 C C . ASN A 1 108 ? -20.977 10.662 23.151 1.00 93.31 108 ASN A C 1
ATOM 820 O O . ASN A 1 108 ? -21.397 10.406 22.027 1.00 93.31 108 ASN A O 1
ATOM 824 N N . GLY A 1 109 ? -21.028 9.767 24.141 1.00 90.06 109 GLY A N 1
ATOM 825 C CA . GLY A 1 109 ? -21.496 8.386 23.976 1.00 90.06 109 GLY A CA 1
ATOM 826 C C . GLY A 1 109 ? -20.497 7.463 23.266 1.00 90.06 109 GLY A C 1
ATOM 827 O O . GLY A 1 109 ? -20.756 6.271 23.138 1.00 90.06 109 GLY A O 1
ATOM 828 N N . PHE A 1 110 ? -19.347 7.983 22.828 1.00 91.88 110 PHE A N 1
ATOM 829 C CA . PHE A 1 110 ? -18.252 7.206 22.253 1.00 91.88 110 PHE A CA 1
ATOM 830 C C . PHE A 1 110 ? -16.896 7.842 22.578 1.00 91.88 110 PHE A C 1
ATOM 832 O O . PHE A 1 110 ? -16.796 9.030 22.894 1.00 91.88 110 PHE A O 1
ATOM 839 N N . VAL A 1 111 ? -15.837 7.044 22.468 1.00 93.50 111 VAL A N 1
ATOM 840 C CA . VAL A 1 111 ? -14.451 7.496 22.590 1.00 93.50 111 VAL A CA 1
ATOM 841 C C . VAL A 1 111 ? -13.582 6.749 21.585 1.00 93.50 111 VAL A C 1
ATOM 843 O O . VAL A 1 111 ? -13.822 5.578 21.303 1.00 93.50 111 VAL A O 1
ATOM 846 N N . VAL A 1 112 ? -12.584 7.436 21.033 1.00 92.44 112 VAL A N 1
ATOM 847 C CA . VAL A 1 112 ? -11.585 6.839 20.142 1.00 92.44 112 VAL A CA 1
ATOM 848 C C . VAL A 1 112 ? -10.320 6.577 20.949 1.00 92.44 112 VAL A C 1
ATOM 850 O O . VAL A 1 112 ? -9.852 7.448 21.687 1.00 92.44 112 VAL A O 1
ATOM 853 N N . ILE A 1 113 ? -9.789 5.366 20.822 1.00 91.12 113 ILE A N 1
ATOM 854 C CA . ILE A 1 113 ? -8.596 4.904 21.529 1.00 91.12 113 ILE A CA 1
ATOM 855 C C . ILE A 1 113 ? -7.597 4.468 20.469 1.00 91.12 113 ILE A C 1
ATOM 8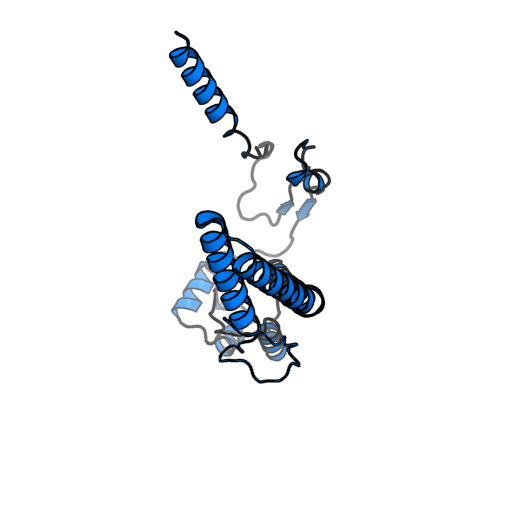57 O O . ILE A 1 113 ? -7.964 3.764 19.530 1.00 91.12 113 ILE A O 1
ATOM 861 N N . ASP A 1 114 ? -6.352 4.910 20.613 1.00 90.06 114 ASP A N 1
ATOM 862 C CA . ASP A 1 114 ? -5.276 4.458 19.742 1.00 90.06 114 ASP A CA 1
ATOM 863 C C . ASP A 1 114 ? -4.942 2.995 20.057 1.00 90.06 114 ASP A C 1
ATOM 865 O O . ASP A 1 114 ? -4.629 2.658 21.200 1.00 90.06 114 ASP A O 1
ATOM 869 N N . TYR A 1 115 ? -5.041 2.131 19.046 1.00 86.12 115 TYR A N 1
ATOM 870 C CA . TYR A 1 115 ? -4.661 0.721 19.151 1.00 86.12 115 TYR A CA 1
ATOM 871 C C . TYR A 1 115 ? -3.144 0.526 18.978 1.00 86.12 115 TYR A C 1
ATOM 873 O O . TYR A 1 115 ? -2.595 -0.482 19.415 1.00 86.12 115 TYR A O 1
ATOM 881 N N . GLY A 1 116 ? -2.449 1.498 18.377 1.00 89.00 116 GLY A N 1
ATOM 882 C CA . GLY A 1 116 ? -1.043 1.401 17.999 1.00 89.00 116 GLY A CA 1
ATOM 883 C C . GLY A 1 116 ? -0.840 1.073 16.518 1.00 89.00 116 GLY A C 1
ATOM 884 O O . GLY A 1 116 ? -1.769 1.088 15.710 1.00 89.00 116 GLY A O 1
ATOM 885 N N . ARG A 1 117 ? 0.417 0.808 16.143 1.00 88.44 117 ARG A N 1
ATOM 886 C CA . ARG A 1 117 ? 0.801 0.493 14.759 1.00 88.44 117 ARG A CA 1
ATOM 887 C C . ARG A 1 117 ? 0.760 -1.012 14.544 1.00 88.44 117 ARG A C 1
ATOM 889 O O . ARG A 1 117 ? 1.433 -1.740 15.267 1.00 88.44 117 ARG A O 1
ATOM 896 N N . VAL A 1 118 ? 0.005 -1.435 13.539 1.00 87.81 118 VAL A N 1
ATOM 897 C CA . VAL A 1 118 ? -0.136 -2.836 13.148 1.00 87.81 118 VAL A CA 1
ATOM 898 C C . VAL A 1 118 ? -0.104 -2.912 11.632 1.00 87.81 118 VAL A C 1
ATOM 900 O O . VAL A 1 118 ? -0.792 -2.133 10.971 1.00 87.81 118 VAL A O 1
ATOM 903 N N . ASP A 1 119 ? 0.698 -3.829 11.101 1.00 85.38 119 ASP A N 1
ATOM 904 C CA . ASP A 1 119 ? 0.852 -3.999 9.655 1.00 85.38 119 ASP A CA 1
ATOM 905 C C . ASP A 1 119 ? -0.252 -4.891 9.063 1.00 85.38 119 ASP A C 1
ATOM 907 O O . ASP A 1 119 ? -0.667 -4.690 7.923 1.00 85.38 119 ASP A O 1
ATOM 911 N N . ASP A 1 120 ? -0.770 -5.848 9.843 1.00 86.44 120 ASP A N 1
ATOM 912 C CA . ASP A 1 120 ? -1.891 -6.702 9.447 1.00 86.44 120 ASP A CA 1
ATOM 913 C C . ASP A 1 120 ? -3.225 -6.140 9.957 1.00 86.44 120 ASP A C 1
ATOM 915 O O . ASP A 1 120 ? -3.526 -6.148 11.152 1.00 86.44 120 ASP A O 1
ATOM 919 N N . ILE A 1 121 ? -4.078 -5.706 9.029 1.00 85.69 121 ILE A N 1
ATOM 920 C CA . ILE A 1 121 ? -5.417 -5.196 9.340 1.00 85.69 121 ILE A CA 1
ATOM 921 C C . ILE A 1 121 ? -6.310 -6.239 10.033 1.00 85.69 121 ILE A C 1
ATOM 923 O O . ILE A 1 121 ? -7.274 -5.863 10.694 1.00 85.69 121 ILE A O 1
ATOM 927 N N . VAL A 1 122 ? -6.020 -7.539 9.908 1.00 88.50 122 VAL A N 1
ATOM 928 C CA . VAL A 1 122 ? -6.791 -8.629 10.528 1.00 88.50 122 VAL A CA 1
ATOM 929 C C . VAL A 1 122 ? -6.464 -8.789 12.016 1.00 88.50 122 VAL A C 1
ATOM 931 O O . VAL A 1 122 ? -7.328 -9.203 12.796 1.00 88.50 122 VAL A O 1
ATOM 934 N N . GLU A 1 123 ? -5.249 -8.442 12.435 1.00 91.12 123 GLU A N 1
ATOM 935 C CA . GLU A 1 123 ? -4.759 -8.674 13.795 1.00 91.12 123 GLU A CA 1
ATOM 936 C C . GLU A 1 123 ? -5.582 -7.942 14.878 1.00 91.12 123 GLU A C 1
ATOM 938 O O . GLU A 1 123 ? -6.013 -8.615 15.820 1.00 91.12 123 GLU A O 1
ATOM 943 N N . PRO A 1 124 ? -5.934 -6.644 14.747 1.00 90.12 124 PRO A N 1
ATOM 944 C CA . PRO A 1 124 ? -6.784 -5.964 15.725 1.00 90.12 124 PRO A CA 1
ATOM 945 C C . PRO A 1 124 ? -8.161 -6.619 15.867 1.00 90.12 124 PRO A C 1
ATOM 947 O O . PRO A 1 124 ? -8.683 -6.756 16.970 1.00 90.12 124 PRO A O 1
ATOM 950 N N . TYR A 1 125 ? -8.759 -7.082 14.766 1.00 91.00 125 TYR A N 1
ATOM 951 C CA . TYR A 1 125 ? -10.057 -7.759 14.818 1.00 91.00 125 TYR A CA 1
ATOM 952 C C . TYR A 1 125 ? -9.978 -9.112 15.520 1.00 91.00 125 TYR A C 1
ATOM 954 O O . TYR A 1 125 ? -10.903 -9.492 16.244 1.00 91.00 125 TYR A O 1
ATOM 962 N N . LYS A 1 126 ? -8.879 -9.841 15.311 1.00 92.12 126 LYS A N 1
ATOM 963 C CA . LYS A 1 126 ? -8.624 -11.110 15.987 1.00 92.12 126 LYS A CA 1
ATOM 964 C C . LYS A 1 126 ? -8.442 -10.901 17.491 1.00 92.12 126 LYS A C 1
ATOM 966 O O . LYS A 1 126 ? -9.103 -11.595 18.258 1.00 92.12 126 LYS A O 1
ATOM 971 N N . ASP A 1 127 ? -7.644 -9.915 17.896 1.00 92.31 127 ASP A N 1
ATOM 972 C CA . ASP A 1 127 ? -7.445 -9.553 19.306 1.00 92.31 127 ASP A CA 1
ATOM 973 C C . ASP A 1 127 ? -8.769 -9.172 19.992 1.00 92.31 127 ASP A C 1
ATOM 975 O O . ASP A 1 127 ? -9.109 -9.715 21.046 1.00 92.31 127 ASP A O 1
ATOM 979 N N . MET A 1 128 ? -9.588 -8.323 19.356 1.00 91.50 128 MET A N 1
ATOM 980 C CA . MET A 1 128 ? -10.914 -7.958 19.880 1.00 91.50 128 MET A CA 1
ATOM 981 C C . MET A 1 128 ? -11.817 -9.185 20.049 1.00 91.50 128 MET A C 1
ATOM 983 O O . MET A 1 128 ? -12.474 -9.342 21.081 1.00 91.50 128 MET A O 1
ATOM 987 N N . LYS A 1 129 ? -11.815 -10.093 19.067 1.00 91.88 129 LYS A N 1
ATOM 988 C CA . LYS A 1 129 ? -12.584 -11.341 19.125 1.00 91.88 129 LYS A CA 1
ATOM 989 C C . LYS A 1 129 ? -12.119 -12.250 20.265 1.00 91.88 129 LYS A C 1
ATOM 991 O O . LYS A 1 129 ? -12.961 -12.804 20.968 1.00 91.88 129 LYS A O 1
ATOM 996 N N . GLU A 1 130 ? -10.811 -12.403 20.462 1.00 93.19 130 GLU A N 1
ATOM 997 C CA . GLU A 1 130 ? -10.230 -13.215 21.542 1.00 93.19 130 GLU A CA 1
ATOM 998 C C . GLU A 1 130 ? -10.550 -12.642 22.930 1.00 93.19 130 GLU A C 1
ATOM 1000 O O . GLU A 1 130 ? -10.808 -13.397 23.868 1.00 93.19 130 GLU A O 1
ATOM 1005 N N . LYS A 1 131 ? -10.648 -11.314 23.044 1.00 89.25 131 LYS A N 1
ATOM 1006 C CA . LYS A 1 131 ? -11.095 -10.606 24.255 1.00 89.25 131 LYS A CA 1
ATOM 1007 C C . LYS A 1 131 ? -12.615 -10.626 24.467 1.00 89.25 131 LYS A C 1
ATOM 1009 O O . LYS A 1 131 ? -13.100 -10.070 25.451 1.00 89.25 131 LYS A O 1
ATOM 1014 N N . GLY A 1 132 ? -13.382 -11.249 23.568 1.00 88.94 132 GLY A N 1
ATOM 1015 C CA . GLY A 1 132 ? -14.845 -11.289 23.635 1.00 88.94 132 GLY A CA 1
ATOM 1016 C C . GLY A 1 132 ? -15.514 -9.934 23.376 1.00 88.94 132 GLY A C 1
ATOM 1017 O O . GLY A 1 132 ? -16.664 -9.733 23.770 1.00 88.94 132 GLY A O 1
ATOM 1018 N N . ILE A 1 133 ? -14.808 -9.001 22.734 1.00 89.75 133 ILE A N 1
ATOM 1019 C CA . ILE A 1 133 ? -15.328 -7.684 22.369 1.00 89.75 133 ILE A CA 1
ATOM 1020 C C . ILE A 1 133 ? -16.064 -7.799 21.025 1.00 89.75 133 ILE A C 1
ATOM 1022 O O . ILE A 1 133 ? -15.485 -8.287 20.049 1.00 89.75 133 ILE A O 1
ATOM 1026 N N . PRO A 1 134 ? -17.327 -7.342 20.931 1.00 90.00 134 PRO A N 1
ATOM 1027 C CA . PRO A 1 134 ? -18.048 -7.306 19.666 1.00 90.00 134 PRO A CA 1
ATOM 1028 C C . PRO A 1 134 ? -17.337 -6.420 18.642 1.00 90.00 134 PRO A C 1
ATOM 1030 O O . PRO A 1 134 ? -17.032 -5.259 18.905 1.00 90.00 134 PRO A O 1
ATOM 1033 N N . VAL A 1 135 ? -17.114 -6.968 17.453 1.00 90.44 135 VAL A N 1
ATOM 1034 C CA . VAL A 1 135 ? -16.490 -6.255 16.340 1.00 90.44 135 VAL A CA 1
ATOM 1035 C C . VAL A 1 135 ? -17.569 -5.628 15.463 1.00 90.44 135 VAL A C 1
ATOM 1037 O O . VAL A 1 135 ? -18.474 -6.318 14.994 1.00 90.44 135 VAL A O 1
ATOM 1040 N N . PHE A 1 136 ? -17.431 -4.332 15.194 1.00 89.12 136 PHE A N 1
ATOM 1041 C CA . PHE A 1 136 ? -18.210 -3.623 14.185 1.00 89.12 136 PHE A CA 1
ATOM 1042 C C . PHE A 1 136 ? -17.317 -3.306 12.982 1.00 89.12 136 PHE A C 1
ATOM 1044 O O . PHE A 1 136 ? -16.277 -2.666 13.130 1.00 89.12 136 PHE A O 1
ATOM 1051 N N . VAL A 1 137 ? -17.709 -3.781 11.799 1.00 89.38 137 VAL A N 1
ATOM 1052 C CA . VAL A 1 137 ? -16.959 -3.583 10.550 1.00 89.38 137 VAL A CA 1
ATOM 1053 C C . VAL A 1 137 ? -17.676 -2.539 9.704 1.00 89.38 137 VAL A C 1
ATOM 1055 O O . VAL A 1 137 ? -18.871 -2.670 9.440 1.00 89.38 137 VAL A O 1
ATOM 1058 N N . THR A 1 138 ? -16.945 -1.514 9.271 1.00 88.81 138 THR A N 1
ATOM 1059 C CA . THR A 1 138 ? -17.455 -0.454 8.394 1.00 88.81 138 THR A CA 1
ATOM 1060 C C . THR A 1 138 ? -16.976 -0.652 6.955 1.00 88.81 138 THR A C 1
ATOM 1062 O O . THR A 1 138 ? -16.119 -1.490 6.664 1.00 88.81 138 THR A O 1
ATOM 1065 N N . SER A 1 139 ? -17.518 0.148 6.032 1.00 91.31 139 SER A N 1
ATOM 1066 C CA . SER A 1 139 ? -17.058 0.196 4.640 1.00 91.31 139 SER A CA 1
ATOM 1067 C C . SER A 1 139 ? -15.577 0.550 4.506 1.00 91.31 139 SER A C 1
ATOM 1069 O O . SER A 1 139 ? -14.947 0.137 3.537 1.00 91.31 139 SER A O 1
ATOM 1071 N N . ASP A 1 140 ? -15.011 1.276 5.469 1.00 88.44 140 ASP A N 1
ATOM 1072 C CA . ASP A 1 140 ? -13.625 1.746 5.413 1.00 88.44 140 ASP A CA 1
ATOM 1073 C C . ASP A 1 140 ? -12.635 0.578 5.476 1.00 88.44 140 ASP A C 1
ATOM 1075 O O . ASP A 1 140 ? -11.635 0.578 4.760 1.00 88.44 140 ASP A O 1
ATOM 1079 N N . THR A 1 141 ? -12.949 -0.468 6.249 1.00 89.00 141 THR A N 1
ATOM 1080 C CA . THR A 1 141 ? -12.157 -1.706 6.287 1.00 89.00 141 THR A CA 1
ATOM 1081 C C . THR A 1 141 ? -12.134 -2.386 4.920 1.00 89.00 141 THR A C 1
ATOM 1083 O O . THR A 1 141 ? -11.077 -2.796 4.444 1.00 89.00 141 THR A O 1
ATOM 1086 N N . LEU A 1 142 ? -13.293 -2.478 4.260 1.00 88.81 142 LEU A N 1
ATOM 1087 C CA . LEU A 1 142 ? -13.395 -3.067 2.922 1.00 88.81 142 LEU A CA 1
ATOM 1088 C C . LEU A 1 142 ? -12.657 -2.221 1.882 1.00 88.81 142 LEU A C 1
ATOM 1090 O O . LEU A 1 142 ? -11.975 -2.771 1.020 1.00 88.81 142 LEU A O 1
ATOM 1094 N N . LEU A 1 143 ? -12.754 -0.894 1.983 1.00 91.31 143 LEU A N 1
ATOM 1095 C CA . LEU A 1 143 ? -12.035 0.029 1.112 1.00 91.31 143 LEU A CA 1
ATOM 1096 C C . LEU A 1 143 ? -10.515 -0.114 1.274 1.00 91.31 143 LEU A C 1
ATOM 1098 O O . LEU A 1 143 ? -9.789 -0.148 0.283 1.00 91.31 143 LEU A O 1
ATOM 1102 N N . HIS A 1 144 ? -10.026 -0.252 2.506 1.00 88.69 144 HIS A N 1
ATOM 1103 C CA . HIS A 1 144 ? -8.610 -0.485 2.769 1.00 88.69 144 HIS A CA 1
ATOM 1104 C C . HIS A 1 144 ? -8.125 -1.820 2.181 1.00 88.69 144 HIS A C 1
ATOM 1106 O O . HIS A 1 144 ? -7.125 -1.846 1.463 1.00 88.69 144 HIS A O 1
ATOM 1112 N N . LEU A 1 145 ? -8.869 -2.910 2.404 1.00 90.06 145 LEU A N 1
ATOM 1113 C CA . LEU A 1 145 ? -8.565 -4.226 1.825 1.00 90.06 145 LEU A CA 1
ATOM 1114 C C . LEU A 1 145 ? -8.551 -4.196 0.294 1.00 90.06 145 LEU A C 1
ATOM 1116 O O . LEU A 1 145 ? -7.681 -4.805 -0.329 1.00 90.06 145 LEU A O 1
ATOM 1120 N N . TYR A 1 146 ? -9.479 -3.456 -0.312 1.00 92.06 146 TYR A N 1
ATOM 1121 C CA . TYR A 1 146 ? -9.504 -3.247 -1.754 1.00 92.06 146 TYR A CA 1
ATOM 1122 C C . TYR A 1 146 ? -8.219 -2.571 -2.252 1.00 92.06 146 TYR A C 1
ATOM 1124 O O . TYR A 1 146 ? -7.636 -3.021 -3.236 1.00 92.06 146 TYR A O 1
ATOM 1132 N N . HIS A 1 147 ? -7.736 -1.529 -1.567 1.00 90.94 147 HIS A N 1
ATOM 1133 C CA . HIS A 1 147 ? -6.483 -0.867 -1.937 1.00 90.94 147 HIS A CA 1
ATOM 1134 C C . HIS A 1 147 ? -5.267 -1.795 -1.836 1.00 90.94 147 HIS A C 1
ATOM 1136 O O . HIS A 1 147 ? -4.429 -1.778 -2.737 1.00 90.94 147 HIS A O 1
ATOM 1142 N N . ILE A 1 148 ? -5.187 -2.625 -0.790 1.00 91.06 148 ILE A N 1
ATOM 1143 C CA . ILE A 1 148 ? -4.121 -3.631 -0.658 1.00 91.06 148 ILE A CA 1
ATOM 1144 C C . ILE A 1 148 ? -4.178 -4.606 -1.833 1.00 91.06 148 ILE A C 1
ATOM 1146 O O . ILE A 1 148 ? -3.192 -4.774 -2.544 1.00 91.06 148 ILE A O 1
ATOM 1150 N N . GLN A 1 149 ? -5.346 -5.204 -2.083 1.00 92.19 149 GLN A N 1
ATOM 1151 C CA . GLN A 1 149 ? -5.517 -6.164 -3.171 1.00 92.19 149 GLN A CA 1
ATOM 1152 C C . GLN A 1 149 ? -5.159 -5.555 -4.530 1.00 92.19 149 GLN A C 1
ATOM 1154 O O . GLN A 1 149 ? -4.490 -6.197 -5.335 1.00 92.19 149 GLN A O 1
ATOM 1159 N N . PHE A 1 150 ? -5.595 -4.324 -4.793 1.00 94.44 150 PHE A N 1
ATOM 1160 C CA . PHE A 1 150 ? -5.286 -3.635 -6.039 1.00 94.44 150 PHE A CA 1
ATOM 1161 C C . PHE A 1 150 ? -3.775 -3.453 -6.228 1.00 94.44 150 PHE A C 1
ATOM 1163 O O . PHE A 1 150 ? -3.257 -3.748 -7.304 1.00 94.44 150 PHE A O 1
ATOM 1170 N N . ASN A 1 151 ? -3.061 -3.039 -5.179 1.00 93.62 151 ASN A N 1
ATOM 1171 C CA . ASN A 1 151 ? -1.608 -2.893 -5.226 1.00 93.62 151 ASN A CA 1
ATOM 1172 C C . ASN A 1 151 ? -0.901 -4.236 -5.455 1.00 93.62 151 ASN A C 1
ATOM 1174 O O . ASN A 1 151 ? -0.004 -4.302 -6.290 1.00 93.62 151 ASN A O 1
ATOM 1178 N N . GLU A 1 152 ? -1.334 -5.310 -4.790 1.00 93.19 152 GLU A N 1
ATOM 1179 C CA . GLU A 1 152 ? -0.778 -6.658 -4.992 1.00 93.19 152 GLU A CA 1
ATOM 1180 C C . GLU A 1 152 ? -1.019 -7.183 -6.413 1.00 93.19 152 GLU A C 1
ATOM 1182 O O . GLU A 1 152 ? -0.155 -7.830 -7.004 1.00 93.19 152 GLU A O 1
ATOM 1187 N N . ILE A 1 153 ? -2.174 -6.870 -7.008 1.00 95.56 153 ILE A N 1
ATOM 1188 C CA . ILE A 1 153 ? -2.445 -7.196 -8.411 1.00 95.56 153 ILE A CA 1
ATOM 1189 C C . ILE A 1 153 ? -1.476 -6.445 -9.326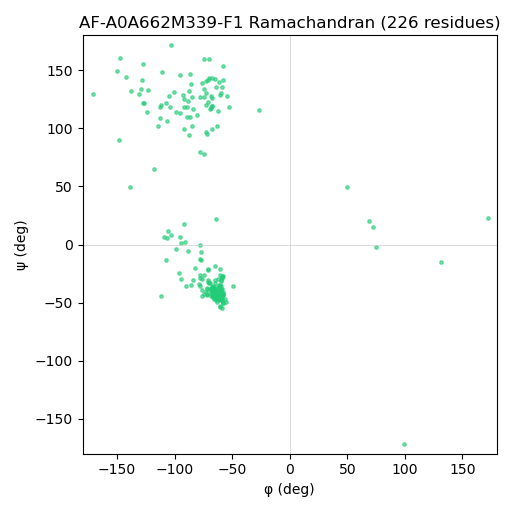 1.00 95.56 153 ILE A C 1
ATOM 1191 O O . ILE A 1 153 ? -0.891 -7.065 -10.212 1.00 95.56 153 ILE A O 1
ATOM 1195 N N . LEU A 1 154 ? -1.290 -5.136 -9.122 1.00 96.25 154 LEU A N 1
ATOM 1196 C CA . LEU A 1 154 ? -0.364 -4.339 -9.930 1.00 96.25 154 LEU A CA 1
ATOM 1197 C C . LEU A 1 154 ? 1.073 -4.837 -9.798 1.00 96.25 154 LEU A C 1
ATOM 1199 O O . LEU A 1 154 ? 1.717 -5.063 -10.818 1.00 96.25 154 LEU A O 1
ATOM 1203 N N . LYS A 1 155 ? 1.529 -5.081 -8.567 1.00 93.38 155 LYS A N 1
ATOM 1204 C CA . LYS A 1 155 ? 2.838 -5.668 -8.280 1.00 93.38 155 LYS A CA 1
ATOM 1205 C C . LYS A 1 155 ? 3.009 -7.003 -9.004 1.00 93.38 155 LYS A C 1
ATOM 1207 O O . LYS A 1 155 ? 3.969 -7.194 -9.739 1.00 93.38 155 LYS A O 1
ATOM 1212 N N . GLY A 1 156 ? 2.024 -7.894 -8.895 1.00 92.12 156 GLY A N 1
ATOM 1213 C CA . GLY A 1 156 ? 2.072 -9.190 -9.565 1.00 92.12 156 GLY A CA 1
ATOM 1214 C C . GLY A 1 156 ? 2.062 -9.105 -11.096 1.00 92.12 156 GLY A C 1
ATOM 1215 O O . GLY A 1 156 ? 2.623 -9.982 -11.748 1.00 92.12 156 GLY A O 1
ATOM 1216 N N . ILE A 1 157 ? 1.422 -8.095 -11.694 1.00 95.38 157 ILE A N 1
ATOM 1217 C CA . ILE A 1 157 ? 1.501 -7.843 -13.144 1.00 95.38 157 ILE A CA 1
ATOM 1218 C C . ILE A 1 157 ? 2.884 -7.291 -13.510 1.00 95.38 157 ILE A C 1
ATOM 1220 O O . ILE A 1 157 ? 3.469 -7.721 -14.502 1.00 95.38 157 ILE A O 1
ATOM 1224 N N . GLU A 1 158 ? 3.414 -6.361 -12.716 1.00 91.69 158 GLU A N 1
ATOM 1225 C CA . GLU A 1 158 ? 4.738 -5.781 -12.930 1.00 91.69 158 GLU A CA 1
ATOM 1226 C C . GLU A 1 158 ? 5.823 -6.859 -12.931 1.00 91.69 158 GLU A C 1
ATOM 1228 O O . GLU A 1 158 ? 6.579 -6.955 -13.894 1.00 91.69 158 GLU A O 1
ATOM 1233 N N . GLU A 1 159 ? 5.831 -7.721 -11.917 1.00 89.25 159 GLU A N 1
ATOM 1234 C CA . GLU A 1 159 ? 6.815 -8.793 -11.761 1.00 89.25 159 GLU A CA 1
ATOM 1235 C C . GLU A 1 159 ? 6.702 -9.863 -12.853 1.00 89.25 159 GLU A C 1
ATOM 1237 O O . GLU A 1 159 ? 7.714 -10.276 -13.415 1.00 89.25 159 GLU A O 1
ATOM 1242 N N . ARG A 1 160 ? 5.482 -10.320 -13.175 1.00 89.56 160 ARG A N 1
ATOM 1243 C CA . ARG A 1 160 ? 5.286 -11.468 -14.082 1.00 89.56 160 ARG A CA 1
ATOM 1244 C C . ARG A 1 160 ? 5.270 -11.105 -15.561 1.00 89.56 160 ARG A C 1
ATOM 1246 O O . ARG A 1 160 ? 5.698 -11.912 -16.378 1.00 89.56 160 ARG A O 1
ATOM 1253 N N . GLU A 1 161 ? 4.743 -9.935 -15.912 1.00 91.50 161 GLU A N 1
ATOM 1254 C CA . GLU A 1 161 ? 4.498 -9.564 -17.310 1.00 91.50 161 GLU A CA 1
ATOM 1255 C C . GLU A 1 161 ? 5.415 -8.429 -17.775 1.00 91.50 161 GLU A C 1
ATOM 1257 O O . GLU A 1 161 ? 5.953 -8.474 -18.886 1.00 91.50 161 GLU A O 1
ATOM 1262 N N . PHE A 1 162 ? 5.598 -7.388 -16.954 1.00 92.62 162 PHE A N 1
ATOM 1263 C CA . PHE A 1 162 ? 6.276 -6.172 -17.406 1.00 92.62 162 PHE A CA 1
ATOM 1264 C C . PHE A 1 162 ? 7.781 -6.178 -17.186 1.00 92.62 162 PHE A C 1
ATOM 1266 O O . PHE A 1 162 ? 8.488 -5.652 -18.043 1.00 92.62 162 PHE A O 1
ATOM 1273 N N . PHE A 1 163 ? 8.291 -6.761 -16.104 1.00 91.62 163 PHE A N 1
ATOM 1274 C CA . PHE A 1 163 ? 9.704 -6.651 -15.746 1.00 91.62 163 PHE A CA 1
ATOM 1275 C C . PHE A 1 163 ? 10.626 -7.183 -16.854 1.00 91.62 163 PHE A C 1
ATOM 1277 O O . PHE A 1 163 ? 11.447 -6.439 -17.399 1.00 91.62 163 PHE A O 1
ATOM 1284 N N . ASP A 1 164 ? 10.416 -8.428 -17.286 1.00 90.81 164 ASP A N 1
ATOM 1285 C CA . ASP A 1 164 ? 11.164 -9.058 -18.381 1.00 90.81 164 ASP A CA 1
ATOM 1286 C C . ASP A 1 164 ? 11.069 -8.279 -19.690 1.00 90.81 164 ASP A C 1
ATOM 1288 O O . ASP A 1 164 ? 12.041 -8.159 -20.445 1.00 90.81 164 ASP A O 1
ATOM 1292 N N . MET A 1 165 ? 9.871 -7.778 -19.985 1.00 92.12 165 MET A N 1
ATOM 1293 C CA . MET A 1 165 ? 9.599 -7.039 -21.207 1.00 92.12 165 MET A CA 1
ATOM 1294 C C . MET A 1 165 ? 10.324 -5.694 -21.199 1.00 92.12 165 MET A C 1
ATOM 1296 O O . MET A 1 165 ? 10.956 -5.340 -22.193 1.00 92.12 165 MET A O 1
ATOM 1300 N N . LEU A 1 166 ? 10.290 -4.975 -20.075 1.00 93.25 166 LEU A N 1
ATOM 1301 C CA . LEU A 1 166 ? 10.990 -3.709 -19.878 1.00 93.25 166 LEU A CA 1
ATOM 1302 C C . LEU A 1 166 ? 12.504 -3.891 -19.932 1.00 93.25 166 LEU A C 1
ATOM 1304 O O . LEU A 1 166 ? 13.188 -3.071 -20.549 1.00 93.25 166 LEU A O 1
ATOM 1308 N N . LEU A 1 167 ? 13.028 -4.970 -19.351 1.00 93.75 167 LEU A N 1
ATOM 1309 C CA . LEU A 1 167 ? 14.450 -5.289 -19.393 1.00 93.75 167 LEU A CA 1
ATOM 1310 C C . LEU A 1 167 ? 14.919 -5.539 -20.833 1.00 93.75 167 LEU A C 1
ATOM 1312 O O . LEU A 1 167 ? 15.883 -4.919 -21.291 1.00 93.75 167 LEU A O 1
ATOM 1316 N N . LYS A 1 168 ? 14.196 -6.385 -21.579 1.00 93.31 168 LYS A N 1
ATOM 1317 C CA . LYS A 1 168 ? 14.482 -6.678 -22.995 1.00 93.31 168 LYS A CA 1
ATOM 1318 C C . LYS A 1 168 ? 14.349 -5.432 -23.867 1.00 93.31 168 LYS A C 1
ATOM 1320 O O . LYS A 1 168 ? 15.248 -5.147 -24.653 1.00 93.31 168 LYS A O 1
ATOM 1325 N N . LEU A 1 169 ? 13.276 -4.661 -23.696 1.00 94.56 169 LEU A N 1
ATOM 1326 C CA . LEU A 1 169 ? 13.031 -3.429 -24.448 1.00 94.56 169 LEU A CA 1
ATOM 1327 C C . LEU A 1 169 ? 14.145 -2.400 -24.220 1.00 94.56 169 LEU A C 1
ATOM 1329 O O . LEU A 1 169 ? 14.699 -1.859 -25.177 1.00 94.56 169 LEU A O 1
ATOM 1333 N N . SER A 1 170 ? 14.514 -2.172 -22.957 1.00 95.56 170 SER A N 1
ATOM 1334 C CA . SER A 1 170 ? 15.589 -1.244 -22.587 1.00 95.56 170 SER A CA 1
ATOM 1335 C C . SER A 1 170 ? 16.930 -1.687 -23.166 1.00 95.56 170 SER A C 1
ATOM 1337 O O . SER A 1 170 ? 17.702 -0.858 -23.646 1.00 95.56 170 SER A O 1
ATOM 1339 N N . LYS A 1 171 ? 17.190 -3.000 -23.181 1.00 95.50 171 LYS A N 1
ATOM 1340 C CA . LYS A 1 171 ? 18.393 -3.583 -23.778 1.00 95.50 171 LYS A CA 1
ATOM 1341 C C . LYS A 1 171 ? 18.435 -3.374 -25.290 1.00 95.50 171 LYS A C 1
ATOM 1343 O O . LYS A 1 171 ? 19.444 -2.899 -25.802 1.00 95.50 171 LYS A O 1
ATOM 1348 N N . THR A 1 172 ? 17.338 -3.641 -25.994 1.00 96.50 172 THR A N 1
ATOM 1349 C CA . THR A 1 172 ? 17.244 -3.395 -27.438 1.00 96.50 172 THR A CA 1
ATOM 1350 C C . THR A 1 172 ? 17.462 -1.920 -27.777 1.00 96.50 172 THR A C 1
ATOM 1352 O O . THR A 1 172 ? 18.220 -1.609 -28.692 1.00 96.50 172 THR A O 1
ATOM 1355 N N . PHE A 1 173 ? 16.860 -0.994 -27.026 1.00 95.56 173 PHE A N 1
ATOM 1356 C CA . PHE A 1 173 ? 17.076 0.436 -27.254 1.00 95.56 173 PHE A CA 1
ATOM 1357 C C . PHE A 1 173 ? 18.496 0.894 -26.927 1.00 95.56 173 PHE A C 1
ATOM 1359 O O . PHE A 1 173 ? 19.041 1.722 -27.656 1.00 95.56 173 PHE A O 1
ATOM 1366 N N . PHE A 1 174 ? 19.120 0.336 -25.891 1.00 96.06 174 PHE A N 1
ATOM 1367 C CA . PHE A 1 174 ? 20.527 0.590 -25.594 1.00 96.06 174 PHE A CA 1
ATOM 1368 C C . PHE A 1 174 ? 21.441 0.147 -26.744 1.00 96.06 174 PHE A C 1
ATOM 1370 O O . PHE A 1 174 ? 22.307 0.911 -27.169 1.00 96.06 174 PHE A O 1
ATOM 1377 N N . ASP A 1 175 ? 21.230 -1.060 -27.274 1.00 95.94 175 ASP A N 1
ATOM 1378 C CA . ASP A 1 175 ? 22.046 -1.604 -28.362 1.00 95.94 175 ASP A CA 1
ATOM 1379 C C . ASP A 1 175 ? 21.863 -0.816 -29.664 1.00 95.94 175 ASP A C 1
ATOM 1381 O O . ASP A 1 175 ? 22.850 -0.484 -30.323 1.00 95.94 175 ASP A O 1
ATOM 1385 N N . ASN A 1 176 ? 20.626 -0.424 -29.984 1.00 95.56 176 ASN A N 1
ATOM 1386 C CA . ASN A 1 176 ? 20.341 0.434 -31.133 1.00 95.56 176 ASN A CA 1
ATOM 1387 C C . ASN A 1 176 ? 20.990 1.815 -30.979 1.00 95.56 176 ASN A C 1
ATOM 1389 O O . ASN A 1 176 ? 21.687 2.263 -31.882 1.00 95.56 176 ASN A O 1
ATOM 1393 N N . ALA A 1 177 ? 20.855 2.458 -29.813 1.00 95.38 177 ALA A N 1
ATOM 1394 C CA . ALA A 1 177 ? 21.482 3.755 -29.557 1.00 95.38 177 ALA A CA 1
ATOM 1395 C C . ALA A 1 177 ? 23.016 3.687 -29.658 1.00 95.38 177 ALA A C 1
ATOM 1397 O O . ALA A 1 177 ? 23.661 4.631 -30.119 1.00 95.38 177 ALA A O 1
ATOM 1398 N N . LYS A 1 178 ? 23.614 2.563 -29.247 1.00 95.56 178 LYS A N 1
ATOM 1399 C CA . LYS A 1 178 ? 25.054 2.325 -29.377 1.00 95.56 178 LYS A CA 1
ATOM 1400 C C . LYS A 1 178 ? 25.469 2.160 -30.840 1.00 95.56 178 LYS A C 1
ATOM 1402 O O . LYS A 1 178 ? 26.488 2.725 -31.233 1.00 95.56 178 LYS A O 1
ATOM 1407 N N . ALA A 1 179 ? 24.688 1.431 -31.635 1.00 95.50 179 ALA A N 1
ATOM 1408 C CA . ALA A 1 179 ? 24.919 1.289 -33.071 1.00 95.50 179 ALA A CA 1
ATOM 1409 C C . ALA A 1 179 ? 24.780 2.635 -33.807 1.00 95.50 179 ALA A C 1
ATOM 1411 O O . ALA A 1 179 ? 25.640 2.987 -34.616 1.00 95.50 179 ALA A O 1
ATOM 1412 N N . ASP A 1 180 ? 23.762 3.425 -33.463 1.00 94.69 180 ASP A N 1
ATOM 1413 C CA . ASP A 1 180 ? 23.542 4.773 -33.993 1.00 94.69 180 ASP A CA 1
ATOM 1414 C C . ASP A 1 180 ? 24.727 5.694 -33.679 1.00 94.69 180 ASP A C 1
ATOM 1416 O O . ASP A 1 180 ? 25.258 6.359 -34.566 1.00 94.69 180 ASP A O 1
ATOM 1420 N N . TYR A 1 181 ? 25.224 5.676 -32.437 1.00 94.25 181 TYR A N 1
ATOM 1421 C CA . TYR A 1 181 ? 26.391 6.467 -32.035 1.00 94.25 181 TYR A CA 1
ATOM 1422 C C . TYR A 1 181 ? 27.659 6.119 -32.833 1.00 94.25 181 TYR A C 1
ATOM 1424 O O . TYR A 1 181 ? 28.472 6.999 -33.131 1.00 94.25 181 TYR A O 1
ATOM 1432 N N . GLN A 1 182 ? 27.831 4.842 -33.183 1.00 93.06 182 GLN A N 1
ATOM 1433 C CA . GLN A 1 182 ? 28.958 4.367 -33.988 1.00 93.06 182 GLN A CA 1
ATOM 1434 C C . GLN A 1 182 ? 28.811 4.703 -35.476 1.00 93.06 182 GLN A C 1
ATOM 1436 O O . GLN A 1 182 ? 29.824 4.881 -36.146 1.00 93.06 182 GLN A O 1
ATOM 1441 N N . THR A 1 183 ? 27.578 4.797 -35.980 1.00 94.56 183 THR A N 1
ATOM 1442 C CA . THR A 1 183 ? 27.281 4.964 -37.412 1.00 94.56 183 THR A CA 1
ATOM 1443 C C . THR A 1 183 ? 27.094 6.428 -37.813 1.00 94.56 183 THR A C 1
ATOM 1445 O O . THR A 1 183 ? 27.367 6.796 -38.954 1.00 94.56 183 THR A O 1
ATOM 1448 N N . PHE A 1 184 ? 26.611 7.283 -36.908 1.00 94.75 184 PHE A N 1
ATOM 1449 C CA . PHE A 1 184 ? 26.361 8.686 -37.222 1.00 94.75 184 PHE A CA 1
ATOM 1450 C C . PHE A 1 184 ? 27.661 9.494 -37.326 1.00 94.75 184 PHE A C 1
ATOM 1452 O O . PHE A 1 184 ? 28.491 9.540 -36.409 1.00 94.75 184 PHE A O 1
ATOM 1459 N N . GLU A 1 185 ? 27.789 10.175 -38.463 1.00 93.38 185 GLU A N 1
ATOM 1460 C CA . GLU A 1 185 ? 28.858 11.134 -38.762 1.00 93.38 185 GLU A CA 1
ATOM 1461 C C . GLU A 1 185 ? 28.425 12.581 -38.490 1.00 93.38 185 GLU A C 1
ATOM 1463 O O . GLU A 1 185 ? 29.262 13.440 -38.216 1.00 93.38 185 GLU A O 1
ATOM 1468 N N . ASP A 1 186 ? 27.116 12.853 -38.527 1.00 96.00 186 ASP A N 1
ATOM 1469 C CA . ASP A 1 186 ? 26.567 14.167 -38.195 1.00 96.00 186 ASP A CA 1
ATOM 1470 C C . ASP A 1 186 ? 26.764 14.474 -36.693 1.00 96.00 186 ASP A C 1
ATOM 1472 O O . ASP A 1 186 ? 26.353 13.662 -35.854 1.00 96.00 186 ASP A O 1
ATOM 1476 N N . PRO A 1 187 ? 27.379 15.618 -36.327 1.00 93.56 187 PRO A N 1
ATOM 1477 C CA . PRO A 1 187 ? 27.689 15.941 -34.935 1.00 93.56 187 PRO A CA 1
ATOM 1478 C C . PRO A 1 187 ? 26.469 15.997 -34.008 1.00 93.56 187 PRO A C 1
ATOM 1480 O O . PRO A 1 187 ? 26.553 15.534 -32.866 1.00 93.56 187 PRO A O 1
ATOM 1483 N N . ASP A 1 188 ? 25.342 16.527 -34.483 1.00 95.12 188 ASP A N 1
ATOM 1484 C CA . ASP A 1 188 ? 24.143 16.702 -33.663 1.00 95.12 188 ASP A CA 1
ATOM 1485 C C . ASP A 1 188 ? 23.450 15.354 -33.434 1.00 95.12 188 ASP A C 1
ATOM 1487 O O . ASP A 1 188 ? 23.070 15.021 -32.305 1.00 95.12 188 ASP A O 1
ATOM 1491 N N . LEU A 1 189 ? 23.354 14.525 -34.480 1.00 94.56 189 LEU A N 1
ATOM 1492 C CA . LEU A 1 189 ? 22.815 13.165 -34.365 1.00 94.56 189 LEU A CA 1
ATOM 1493 C C . LEU A 1 189 ? 23.701 12.274 -33.489 1.00 94.56 189 LEU A C 1
ATOM 1495 O O . LEU A 1 189 ? 23.192 11.483 -32.690 1.00 94.56 189 LEU A O 1
ATOM 1499 N N . LYS A 1 190 ? 25.025 12.425 -33.583 1.00 94.44 190 LYS A N 1
ATOM 1500 C CA . LYS A 1 190 ? 25.979 11.667 -32.769 1.00 94.44 190 LYS A CA 1
ATOM 1501 C C . LYS A 1 190 ? 25.877 12.029 -31.289 1.00 94.44 190 LYS A C 1
ATOM 1503 O O . LYS A 1 190 ? 25.875 11.139 -30.439 1.00 94.44 190 LYS A O 1
ATOM 1508 N N . GLU A 1 191 ? 25.729 13.310 -30.956 1.00 95.12 191 GLU A N 1
ATOM 1509 C CA . GLU A 1 191 ? 25.500 13.740 -29.572 1.00 95.12 191 GLU A CA 1
ATOM 1510 C C . GLU A 1 191 ? 24.141 13.259 -29.037 1.00 95.12 191 GLU A C 1
ATOM 1512 O O . GLU A 1 191 ? 24.054 12.818 -27.886 1.00 95.12 191 GLU A O 1
ATOM 1517 N N . ALA A 1 192 ? 23.087 13.266 -29.860 1.00 95.38 192 ALA A N 1
ATOM 1518 C CA . ALA A 1 192 ? 21.788 12.708 -29.484 1.00 95.38 192 ALA A CA 1
ATOM 1519 C C . ALA A 1 192 ? 21.875 11.198 -29.187 1.00 95.38 192 ALA A C 1
ATOM 1521 O O . ALA A 1 192 ? 21.416 10.746 -28.134 1.00 95.38 192 ALA A O 1
ATOM 1522 N N . ALA A 1 193 ? 22.536 10.424 -30.054 1.00 94.62 193 ALA A N 1
ATOM 1523 C CA . ALA A 1 193 ? 22.756 8.994 -29.845 1.00 94.62 193 ALA A CA 1
ATOM 1524 C C . ALA A 1 193 ? 23.572 8.721 -28.569 1.00 94.62 193 ALA A C 1
ATOM 1526 O O . ALA A 1 193 ? 23.206 7.856 -27.773 1.00 94.62 193 ALA A O 1
ATOM 1527 N N . ARG A 1 194 ? 24.611 9.526 -28.293 1.00 95.00 194 ARG A N 1
ATOM 1528 C CA . ARG A 1 194 ? 25.400 9.436 -27.051 1.00 95.00 194 ARG A CA 1
ATOM 1529 C C . ARG A 1 194 ? 24.532 9.602 -25.800 1.00 95.00 194 ARG A C 1
ATOM 1531 O O . ARG A 1 194 ? 24.702 8.873 -24.822 1.00 95.00 194 ARG A O 1
ATOM 1538 N N . ARG A 1 195 ? 23.592 10.552 -25.815 1.00 96.25 195 ARG A N 1
ATOM 1539 C CA . ARG A 1 195 ? 22.656 10.777 -24.699 1.00 96.25 195 ARG A CA 1
ATOM 1540 C C . ARG A 1 195 ? 21.679 9.622 -24.531 1.00 96.25 195 ARG A C 1
ATOM 1542 O O . ARG A 1 195 ? 21.416 9.234 -23.397 1.00 96.25 195 ARG A O 1
ATOM 1549 N N . ASN A 1 196 ? 21.203 9.040 -25.628 1.00 96.31 196 ASN A N 1
ATOM 1550 C CA . ASN A 1 196 ? 20.337 7.862 -25.585 1.00 96.31 196 ASN A CA 1
ATOM 1551 C C . ASN A 1 196 ? 21.063 6.651 -24.980 1.00 96.31 196 ASN A C 1
ATOM 1553 O O . ASN A 1 196 ? 20.504 5.985 -24.110 1.00 96.31 196 ASN A O 1
ATOM 1557 N N . VAL A 1 197 ? 22.327 6.412 -25.357 1.00 95.69 197 VAL A N 1
ATOM 1558 C CA . VAL A 1 197 ? 23.168 5.369 -24.739 1.00 95.69 197 VAL A CA 1
ATOM 1559 C C . VAL A 1 197 ? 23.271 5.580 -23.230 1.00 95.69 197 VAL A C 1
ATOM 1561 O O . VAL A 1 197 ? 23.069 4.640 -22.463 1.00 95.69 197 VAL A O 1
ATOM 1564 N N . ALA A 1 198 ? 23.536 6.813 -22.785 1.00 95.19 198 ALA A N 1
ATOM 1565 C CA . ALA A 1 198 ? 23.603 7.126 -21.360 1.00 95.19 198 ALA A CA 1
ATOM 1566 C C . ALA A 1 198 ? 22.252 6.906 -20.654 1.00 95.19 198 ALA A C 1
ATOM 1568 O O . ALA A 1 198 ? 22.214 6.298 -19.586 1.00 95.19 198 ALA A O 1
ATOM 1569 N N . TYR A 1 199 ? 21.145 7.349 -21.257 1.00 95.50 199 TYR A N 1
ATOM 1570 C CA . TYR A 1 199 ? 19.799 7.211 -20.698 1.00 95.50 199 TYR A CA 1
ATOM 1571 C C . TYR A 1 199 ? 19.414 5.741 -20.482 1.00 95.50 199 TYR A C 1
ATOM 1573 O O . TYR A 1 199 ? 19.091 5.342 -19.361 1.00 95.50 199 TYR A O 1
ATOM 1581 N N . PHE A 1 200 ? 19.521 4.910 -21.524 1.00 95.56 200 PHE A N 1
ATOM 1582 C CA . PHE A 1 200 ? 19.191 3.487 -21.418 1.00 95.56 200 PHE A CA 1
ATOM 1583 C C . PHE A 1 200 ? 20.221 2.707 -20.594 1.00 95.56 200 PHE A C 1
ATOM 1585 O O . PHE A 1 200 ? 19.852 1.768 -19.895 1.00 95.56 200 PHE A O 1
ATOM 1592 N N . GLY A 1 201 ? 21.493 3.115 -20.603 1.00 94.38 201 GLY A N 1
ATOM 1593 C CA . GLY A 1 201 ? 22.535 2.503 -19.778 1.00 94.38 201 GLY A CA 1
ATOM 1594 C C . GLY A 1 201 ? 22.286 2.689 -18.279 1.00 94.38 201 GLY A C 1
ATOM 1595 O O . GLY A 1 201 ? 22.434 1.740 -17.509 1.00 94.38 201 GLY A O 1
ATOM 1596 N N . VAL A 1 202 ? 21.851 3.883 -17.858 1.00 94.19 202 VAL A N 1
ATOM 1597 C CA . VAL A 1 202 ? 21.451 4.136 -16.463 1.00 94.19 202 VAL A CA 1
ATOM 1598 C C . VAL A 1 202 ? 20.215 3.316 -16.101 1.00 94.19 202 VAL A C 1
ATOM 1600 O O . VAL A 1 202 ? 20.213 2.668 -15.056 1.00 94.19 202 VAL A O 1
ATOM 1603 N N . ALA A 1 203 ? 19.197 3.283 -16.967 1.00 92.62 203 ALA A N 1
ATOM 1604 C CA . ALA A 1 203 ? 17.991 2.488 -16.733 1.00 92.62 203 ALA A CA 1
ATOM 1605 C C . ALA A 1 203 ? 18.312 0.992 -16.558 1.00 92.62 203 ALA A C 1
ATOM 1607 O O . ALA A 1 203 ? 17.908 0.391 -15.565 1.00 92.62 203 ALA A O 1
ATOM 1608 N N . LEU A 1 204 ? 19.118 0.410 -17.455 1.00 93.44 204 LEU A N 1
ATOM 1609 C CA . LEU A 1 204 ? 19.566 -0.986 -17.365 1.00 93.44 204 LEU A CA 1
ATOM 1610 C C . LEU A 1 204 ? 20.381 -1.268 -16.106 1.00 93.44 204 LEU A C 1
ATOM 1612 O O . LEU A 1 204 ? 20.283 -2.363 -15.551 1.00 93.44 204 LEU A O 1
ATOM 1616 N N . LYS A 1 205 ? 21.186 -0.301 -15.646 1.00 91.38 205 LYS A N 1
ATOM 1617 C CA . LYS A 1 205 ? 21.929 -0.451 -14.396 1.00 91.38 205 LYS A CA 1
ATOM 1618 C C . LYS A 1 205 ? 20.984 -0.491 -13.202 1.00 91.38 205 LYS A C 1
ATOM 1620 O O . LYS A 1 205 ? 21.166 -1.338 -12.334 1.00 91.38 205 LYS A O 1
ATOM 1625 N N . LEU A 1 206 ? 19.997 0.402 -13.159 1.00 90.75 206 LEU A N 1
ATOM 1626 C CA . LEU A 1 206 ? 19.036 0.487 -12.059 1.00 90.75 206 LEU A CA 1
ATOM 1627 C C . LEU A 1 206 ? 18.120 -0.737 -11.997 1.00 90.75 206 LEU A C 1
ATOM 1629 O O . LEU A 1 206 ? 17.960 -1.289 -10.916 1.00 90.75 206 LEU A O 1
ATOM 1633 N N . LEU A 1 207 ? 17.606 -1.208 -13.138 1.00 89.12 207 LEU A N 1
ATOM 1634 C CA . LEU A 1 207 ? 16.752 -2.405 -13.207 1.00 89.12 207 LEU A CA 1
ATOM 1635 C C . LEU A 1 207 ? 17.441 -3.670 -12.677 1.00 89.12 207 LEU A C 1
ATOM 1637 O O . LEU A 1 207 ? 16.777 -4.581 -12.204 1.00 89.12 207 LEU A O 1
ATOM 1641 N N . GLN A 1 208 ? 18.771 -3.720 -12.749 1.00 86.69 208 GLN A N 1
ATOM 1642 C CA . GLN A 1 208 ? 19.578 -4.866 -12.328 1.00 86.69 208 GLN A CA 1
ATOM 1643 C C . GLN A 1 208 ? 20.330 -4.622 -11.014 1.00 86.69 208 GLN A C 1
ATOM 1645 O O . GLN A 1 208 ? 21.166 -5.436 -10.626 1.00 86.69 208 GLN A O 1
ATOM 1650 N N . THR A 1 209 ? 20.105 -3.486 -10.346 1.00 85.38 209 THR A N 1
ATOM 1651 C CA . THR A 1 209 ? 20.727 -3.192 -9.050 1.00 85.38 209 THR A CA 1
ATOM 1652 C C . THR A 1 209 ? 19.729 -3.520 -7.945 1.00 85.38 209 THR A C 1
ATOM 1654 O O . THR A 1 209 ? 18.722 -2.822 -7.829 1.00 85.38 209 THR A O 1
ATOM 1657 N N . PRO A 1 210 ? 20.006 -4.532 -7.104 1.00 79.31 210 PRO A N 1
ATOM 1658 C CA . PRO A 1 210 ? 19.143 -4.844 -5.977 1.00 79.31 210 PRO A CA 1
ATOM 1659 C C . PRO A 1 210 ? 18.993 -3.650 -5.032 1.00 79.31 210 PRO A C 1
ATOM 1661 O O . PRO A 1 210 ? 19.953 -2.919 -4.765 1.00 79.31 210 PRO A O 1
ATOM 1664 N N . THR A 1 211 ? 17.790 -3.461 -4.498 1.00 80.88 211 THR A N 1
ATOM 1665 C CA . THR A 1 211 ? 17.544 -2.495 -3.424 1.00 80.88 211 THR A CA 1
ATOM 1666 C C . THR A 1 211 ? 18.190 -2.978 -2.120 1.00 80.88 211 THR A C 1
ATOM 1668 O O . THR A 1 211 ? 18.501 -4.155 -1.958 1.00 80.88 211 THR A O 1
ATOM 1671 N N . LYS A 1 212 ? 18.426 -2.064 -1.168 1.00 77.19 212 LYS A N 1
ATOM 1672 C CA . LYS A 1 212 ? 19.119 -2.386 0.098 1.00 77.19 212 LYS A CA 1
ATOM 1673 C C . LYS A 1 212 ? 18.421 -3.473 0.921 1.00 77.19 212 LYS A C 1
ATOM 1675 O O . LYS A 1 212 ? 19.099 -4.199 1.639 1.00 77.19 212 LYS A O 1
ATOM 1680 N N . ASP A 1 213 ? 17.103 -3.572 0.788 1.00 76.50 213 ASP A N 1
ATOM 1681 C CA . ASP A 1 213 ? 16.261 -4.510 1.532 1.00 76.50 213 ASP A CA 1
ATOM 1682 C C . ASP A 1 213 ? 16.000 -5.809 0.750 1.00 76.50 213 ASP A C 1
ATOM 1684 O O . ASP A 1 213 ? 15.222 -6.660 1.182 1.00 76.50 213 ASP A O 1
ATOM 1688 N N . TYR A 1 214 ? 16.649 -5.981 -0.406 1.00 74.94 214 TYR A N 1
ATOM 1689 C CA . TYR A 1 214 ? 16.528 -7.186 -1.208 1.00 74.94 214 TYR A CA 1
ATOM 1690 C C . TYR A 1 214 ? 17.190 -8.377 -0.509 1.00 74.94 214 TYR A C 1
ATOM 1692 O O . TYR A 1 214 ? 18.402 -8.407 -0.293 1.00 74.94 214 TYR A O 1
ATOM 1700 N N . ASN A 1 215 ? 16.384 -9.382 -0.175 1.00 75.69 215 ASN A N 1
ATOM 1701 C CA . ASN A 1 215 ? 16.811 -10.565 0.571 1.00 75.69 215 ASN A CA 1
ATOM 1702 C C . ASN A 1 215 ? 17.272 -11.735 -0.323 1.00 75.69 215 ASN A C 1
ATOM 1704 O O . ASN A 1 215 ? 17.605 -12.794 0.206 1.00 75.69 215 ASN A O 1
ATOM 1708 N N . GLY A 1 216 ? 17.284 -11.573 -1.653 1.00 73.12 216 GLY A N 1
ATOM 1709 C CA . GLY A 1 216 ? 17.704 -12.626 -2.586 1.00 73.12 216 GLY A CA 1
ATOM 1710 C C . GLY A 1 216 ? 16.717 -13.784 -2.743 1.00 73.12 216 GLY A C 1
ATOM 1711 O O . GLY A 1 216 ? 17.113 -14.836 -3.233 1.00 73.12 216 GLY A O 1
ATOM 1712 N N . SER A 1 217 ? 15.468 -13.628 -2.294 1.00 73.56 217 SER A N 1
ATOM 1713 C CA . SER A 1 217 ? 14.462 -14.700 -2.355 1.00 73.56 217 SER A CA 1
ATOM 1714 C C . SER A 1 217 ? 13.856 -14.921 -3.745 1.00 73.56 217 SER A C 1
ATOM 1716 O O . SER A 1 217 ? 13.234 -15.957 -3.975 1.00 73.56 217 SER A O 1
ATOM 1718 N N . GLU A 1 218 ? 14.067 -13.986 -4.670 1.00 72.44 218 GLU A N 1
ATOM 1719 C CA . GLU A 1 218 ? 13.519 -14.001 -6.025 1.00 72.44 218 GLU A CA 1
ATOM 1720 C C . GLU A 1 218 ? 14.645 -14.228 -7.052 1.00 72.44 218 GLU A C 1
ATOM 1722 O O . GLU A 1 218 ? 15.798 -13.854 -6.839 1.00 72.44 218 GLU A O 1
ATOM 1727 N N . ASP A 1 219 ? 14.342 -14.882 -8.173 1.00 74.12 219 ASP A N 1
ATOM 1728 C CA . ASP A 1 219 ? 15.284 -14.985 -9.292 1.00 74.12 219 ASP A CA 1
ATOM 1729 C C . ASP A 1 219 ? 15.013 -13.818 -10.245 1.00 74.12 219 ASP A C 1
ATOM 1731 O O . ASP A 1 219 ? 14.035 -13.836 -10.993 1.00 74.12 219 ASP A O 1
ATOM 1735 N N . ILE A 1 220 ? 15.825 -12.760 -10.153 1.00 76.25 220 ILE A N 1
ATOM 1736 C CA . ILE A 1 220 ? 15.655 -11.555 -10.970 1.00 76.25 220 ILE A CA 1
ATOM 1737 C C . ILE A 1 220 ? 16.450 -11.727 -12.272 1.00 76.25 220 ILE A C 1
ATOM 1739 O O . ILE A 1 220 ? 17.682 -11.825 -12.228 1.00 76.25 220 ILE A O 1
ATOM 1743 N N . PRO A 1 221 ? 15.791 -11.712 -13.442 1.00 79.88 221 PRO A N 1
ATOM 1744 C CA . PRO A 1 221 ? 16.475 -11.843 -14.716 1.00 79.88 221 PRO A CA 1
ATOM 1745 C C . PRO A 1 221 ? 17.404 -10.656 -14.974 1.00 79.88 221 PRO A C 1
ATOM 1747 O O . PRO A 1 221 ? 17.101 -9.503 -14.668 1.00 79.88 221 PRO A O 1
ATOM 1750 N N . THR A 1 222 ? 18.554 -10.951 -15.576 1.00 82.81 222 THR A N 1
ATOM 1751 C CA . THR A 1 222 ? 19.612 -9.979 -15.869 1.00 82.81 222 THR A CA 1
ATOM 1752 C C . THR A 1 222 ? 20.017 -10.044 -17.338 1.00 82.81 222 THR A C 1
ATOM 1754 O O . THR A 1 222 ? 19.828 -11.051 -18.023 1.00 82.81 222 THR A O 1
ATOM 1757 N N . VAL A 1 223 ? 20.549 -8.937 -17.849 1.00 84.62 223 VAL A N 1
ATOM 1758 C CA . VAL A 1 223 ? 21.057 -8.796 -19.213 1.00 84.62 223 VAL A CA 1
ATOM 1759 C C . VAL A 1 223 ? 22.445 -8.173 -19.186 1.00 84.62 223 VAL A C 1
ATOM 1761 O O . VAL A 1 223 ? 22.674 -7.115 -18.598 1.00 84.62 223 VAL A O 1
ATOM 1764 N N . GLU A 1 224 ? 23.372 -8.812 -19.891 1.00 84.69 224 GLU A N 1
ATOM 1765 C CA . GLU A 1 224 ? 24.737 -8.322 -20.054 1.00 84.69 224 GLU A CA 1
ATOM 1766 C C . GLU A 1 224 ? 24.761 -7.051 -20.915 1.00 84.69 224 GLU A C 1
ATOM 1768 O O . GLU A 1 224 ? 24.241 -7.004 -22.038 1.00 84.69 224 GLU A O 1
ATOM 1773 N N . PHE A 1 225 ? 25.392 -5.997 -20.403 1.00 84.38 225 PHE A N 1
ATOM 1774 C CA . PHE A 1 225 ? 25.637 -4.773 -21.155 1.00 84.38 225 PHE A CA 1
ATOM 1775 C C . PHE A 1 225 ? 26.913 -4.082 -20.675 1.00 84.38 225 PHE A C 1
ATOM 1777 O O . PHE A 1 225 ? 27.288 -4.142 -19.507 1.00 84.38 225 PHE A O 1
ATOM 1784 N N . THR A 1 226 ? 27.580 -3.391 -21.595 1.00 83.50 226 THR A N 1
ATOM 1785 C CA . THR A 1 226 ? 28.789 -2.621 -21.296 1.00 83.50 226 THR A CA 1
ATOM 1786 C C . THR A 1 226 ? 28.597 -1.205 -21.795 1.00 83.50 226 THR A C 1
ATOM 1788 O O . THR A 1 226 ? 28.348 -0.993 -22.990 1.00 83.50 226 THR A O 1
ATOM 1791 N N . ILE A 1 227 ? 28.710 -0.257 -20.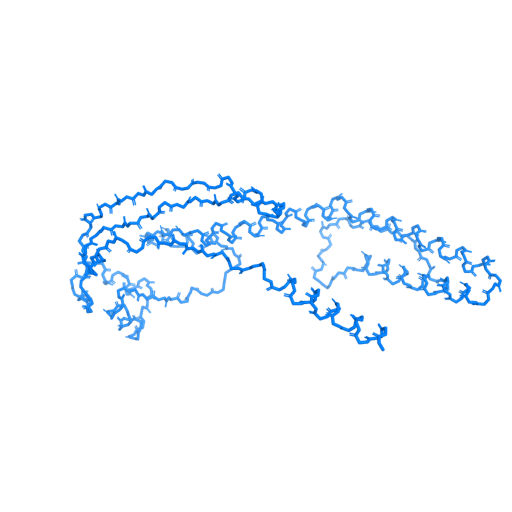866 1.00 76.94 227 ILE A N 1
ATOM 1792 C CA . ILE A 1 227 ? 28.726 1.169 -21.174 1.00 76.94 227 ILE A CA 1
ATOM 1793 C C . ILE A 1 227 ? 30.036 1.441 -21.934 1.00 76.94 227 ILE A C 1
ATOM 1795 O O . ILE A 1 227 ? 31.096 1.102 -21.403 1.00 76.94 227 ILE A O 1
ATOM 1799 N N . PRO A 1 228 ? 29.962 1.924 -23.187 1.00 66.06 228 PRO A N 1
ATOM 1800 C CA . PRO A 1 228 ? 31.140 2.237 -23.990 1.00 66.06 228 PRO A CA 1
ATOM 1801 C C . PRO A 1 228 ? 31.961 3.397 -23.419 1.00 66.06 228 PRO A C 1
ATOM 1803 O O . PRO A 1 228 ? 31.386 4.239 -22.690 1.00 66.06 228 PRO A O 1
#

Secondary structure (DSSP, 8-state):
-HHHHHHHHHHHHHHHTS------------S----TT--EEEE--EEPPP-S-GGGTTGGG-EE--EEEE--PPPPPSSP-STT-TTHHHHHHHHT--HHHHHHHHHHS---------S-THHHHHHHHHTTPPP---HHHHHHHHHHHHHHHHHHHIIIIIHHHHHHHHHHHHHHHHHHHHH--SHHHHHHHHHHHHHHHHHHHHHTS--TT--S-S----------

Radius of gyration: 31.52 Å; Cα contacts (8 Å, |Δi|>4): 135; chains: 1; bounding box: 72×60×75 Å

Sequence (228 aa):
MRNEIAVILLITILVGTSISGCIQQKGETGGKIPVFGSGLIIIHPVNATCTSNPKYAIASYYKLEGEVINSSVPQYQLPLDLDDVTNMNNITKVFHLSTSQEKLLKNNGFVVIDYGRVDDIVEPYKDMKEKGIPVFVTSDTLLHLYHIQFNEILKGIEEREFFDMLLKLSKTFFDNAKADYQTFEDPDLKEAARRNVAYFGVALKLLQTPTKDYNGSEDIPTVEFTIP